Protein AF-A0A1U8KP28-F1 (afdb_monomer_lite)

Structure (mmCIF, N/CA/C/O backbone):
data_AF-A0A1U8KP28-F1
#
_entry.id   AF-A0A1U8KP28-F1
#
loop_
_atom_site.group_PDB
_atom_site.id
_atom_site.type_symbol
_atom_site.label_atom_id
_atom_site.label_alt_id
_atom_site.label_comp_id
_atom_site.label_asym_id
_atom_site.label_entity_id
_atom_site.label_seq_id
_atom_site.pdbx_PDB_ins_code
_atom_site.Cartn_x
_atom_site.Cartn_y
_atom_site.Cartn_z
_atom_site.occupancy
_atom_site.B_iso_or_equiv
_atom_site.auth_seq_id
_atom_site.auth_comp_id
_atom_site.auth_asym_id
_atom_site.auth_atom_id
_atom_site.pdbx_PDB_model_num
ATOM 1 N N . MET A 1 1 ? -5.723 13.415 4.156 1.00 67.12 1 MET A N 1
ATOM 2 C CA . MET A 1 1 ? -5.772 13.508 5.628 1.00 67.12 1 MET A CA 1
ATOM 3 C C . MET A 1 1 ? -5.074 12.296 6.200 1.00 67.12 1 MET A C 1
ATOM 5 O O . MET A 1 1 ? -5.229 11.214 5.630 1.00 67.12 1 MET A O 1
ATOM 9 N N . ASP A 1 2 ? -4.301 12.485 7.266 1.00 75.62 2 ASP A N 1
ATOM 10 C CA . ASP A 1 2 ? -3.657 11.373 7.956 1.00 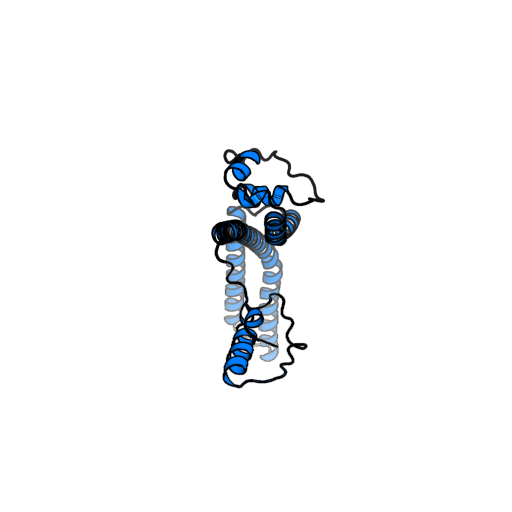75.62 2 ASP A CA 1
ATOM 11 C C . ASP A 1 2 ? -4.711 10.529 8.690 1.00 75.62 2 ASP A C 1
ATOM 13 O O . ASP A 1 2 ? -5.563 11.081 9.391 1.00 75.62 2 ASP A O 1
ATOM 17 N N . PRO A 1 3 ? -4.696 9.197 8.526 1.00 80.81 3 PRO A N 1
ATOM 18 C CA . PRO A 1 3 ? -5.608 8.307 9.236 1.00 80.81 3 PRO A CA 1
ATOM 19 C C . PRO A 1 3 ? -5.366 8.370 10.751 1.00 80.81 3 PRO A C 1
ATOM 21 O O . PRO A 1 3 ? -4.302 7.991 11.248 1.00 80.81 3 PRO A O 1
ATOM 24 N N . SER A 1 4 ? -6.369 8.820 11.509 1.00 82.50 4 SER A N 1
ATOM 25 C CA . SER A 1 4 ? -6.294 8.937 12.966 1.00 82.50 4 SER A CA 1
ATOM 26 C C . SER A 1 4 ? -7.185 7.904 13.673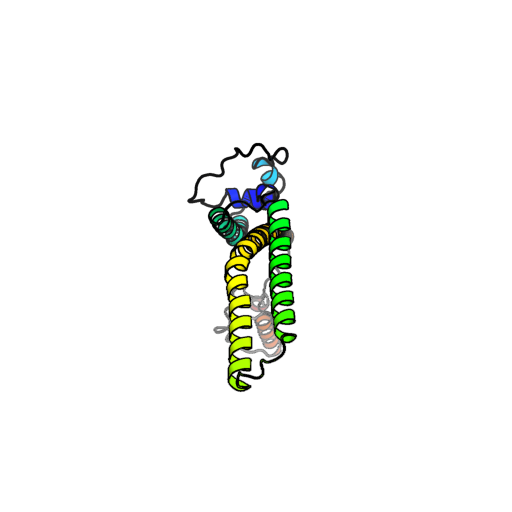 1.00 82.50 4 SER A C 1
ATOM 28 O O . SER A 1 4 ? -8.335 7.687 13.274 1.00 82.50 4 SER A O 1
ATOM 30 N N . PRO A 1 5 ? -6.703 7.285 14.770 1.00 81.56 5 PRO A N 1
ATOM 31 C CA . PRO A 1 5 ? -7.511 6.354 15.557 1.00 81.56 5 PRO A CA 1
ATOM 32 C C . PRO A 1 5 ? -8.682 7.041 16.274 1.00 81.56 5 PRO A C 1
ATOM 34 O O . PRO A 1 5 ? -9.631 6.367 16.648 1.00 81.56 5 PRO A O 1
ATOM 37 N N . THR A 1 6 ? -8.665 8.372 16.410 1.00 83.19 6 THR A N 1
ATOM 38 C CA . THR A 1 6 ? -9.746 9.163 17.026 1.00 83.19 6 THR A CA 1
ATOM 39 C C . THR A 1 6 ? -11.054 9.130 16.247 1.00 83.19 6 THR A C 1
ATOM 41 O O . THR A 1 6 ? -12.102 9.438 16.804 1.00 83.19 6 THR A O 1
ATOM 44 N N . THR A 1 7 ? -11.000 8.749 14.970 1.00 85.31 7 THR A N 1
ATOM 45 C CA . THR A 1 7 ? -12.189 8.557 14.128 1.00 85.31 7 THR A CA 1
ATOM 46 C C . THR A 1 7 ? -13.046 7.380 14.617 1.00 85.31 7 THR A C 1
ATOM 48 O O . THR A 1 7 ? -14.237 7.320 14.321 1.00 85.31 7 THR A O 1
ATOM 51 N N . TYR A 1 8 ? -12.453 6.451 15.374 1.00 87.56 8 TYR A N 1
ATOM 52 C CA . TYR A 1 8 ? -13.087 5.224 15.849 1.00 87.56 8 TYR A CA 1
ATOM 53 C C . TYR A 1 8 ? -13.175 5.251 17.381 1.00 87.56 8 TYR A C 1
ATOM 55 O O . TYR A 1 8 ? -12.141 5.208 18.052 1.00 87.56 8 TYR A O 1
ATOM 63 N N . PRO A 1 9 ? -14.377 5.373 17.966 1.00 87.12 9 PRO A N 1
ATOM 64 C CA . PRO A 1 9 ? -14.526 5.702 19.380 1.00 87.12 9 PRO A CA 1
ATOM 65 C C . PRO A 1 9 ? -14.045 4.580 20.313 1.00 87.12 9 PRO A C 1
ATOM 67 O O . PRO A 1 9 ? -13.372 4.871 21.306 1.00 87.12 9 PRO A O 1
ATOM 70 N N . LEU A 1 10 ? -14.320 3.309 19.995 1.00 87.94 10 LEU A N 1
ATOM 71 C CA . LEU A 1 10 ? -13.916 2.182 20.840 1.00 87.94 10 LEU A CA 1
ATOM 72 C C . LEU A 1 10 ? -12.408 1.927 20.746 1.00 87.94 10 LEU A C 1
ATOM 74 O O . LEU A 1 10 ? -11.733 1.758 21.763 1.00 87.94 10 LEU A O 1
ATOM 78 N N . LEU A 1 11 ? -11.860 1.981 19.536 1.00 89.62 11 LEU A N 1
ATOM 79 C CA . LEU A 1 11 ? -10.430 1.901 19.278 1.00 89.62 11 LEU A CA 1
ATOM 80 C C . LEU A 1 11 ? -9.665 3.036 19.960 1.00 89.62 11 LEU A C 1
ATOM 82 O O . LEU A 1 11 ? -8.666 2.772 20.624 1.00 89.62 11 LEU A O 1
ATOM 86 N N . SER A 1 12 ? -10.142 4.279 19.854 1.00 88.69 12 SER A N 1
ATOM 87 C CA . SER A 1 12 ? -9.531 5.436 20.516 1.00 88.69 12 SER A CA 1
ATOM 88 C C . SER A 1 12 ? -9.490 5.255 22.034 1.00 88.69 12 SER A C 1
ATOM 90 O O . SER A 1 12 ? -8.465 5.528 22.660 1.00 88.69 12 SER A O 1
ATOM 92 N N . TYR A 1 13 ? -10.577 4.755 22.627 1.00 87.94 13 TYR A N 1
ATOM 93 C CA . TYR A 1 13 ? -10.640 4.457 24.056 1.00 87.94 13 TYR A CA 1
ATOM 94 C C . TYR A 1 13 ? -9.621 3.383 24.459 1.00 87.94 13 TYR A C 1
ATOM 96 O O . TYR A 1 13 ? -8.800 3.620 25.344 1.00 87.94 13 TYR A O 1
ATOM 104 N N . VAL A 1 14 ? -9.596 2.236 23.775 1.00 87.56 14 VAL A N 1
ATOM 105 C CA . VAL A 1 14 ? -8.662 1.139 24.089 1.00 87.56 14 VAL A CA 1
ATOM 106 C C . VAL A 1 14 ? -7.206 1.566 23.890 1.00 87.56 14 VAL A C 1
ATOM 108 O O . VAL A 1 14 ? -6.348 1.240 24.709 1.00 87.56 14 VAL A O 1
ATOM 111 N N . MET A 1 15 ? -6.913 2.341 22.842 1.00 85.88 15 MET A N 1
ATOM 112 C CA . MET A 1 15 ? -5.568 2.867 22.605 1.00 85.88 15 MET A CA 1
ATOM 113 C C . MET A 1 15 ? -5.109 3.837 23.697 1.00 85.88 15 MET A C 1
ATOM 115 O O . MET A 1 15 ? -3.919 3.865 23.999 1.00 85.88 15 MET A O 1
ATOM 119 N N . SER A 1 16 ? -6.022 4.593 24.317 1.00 85.19 16 SER A N 1
ATOM 120 C CA . SER A 1 16 ? -5.686 5.494 25.431 1.00 85.19 16 SER A CA 1
ATOM 121 C C . SER A 1 16 ? -5.264 4.763 26.713 1.00 85.19 16 SER A C 1
ATOM 123 O O . SER A 1 16 ? -4.640 5.362 27.585 1.00 85.19 16 SER A O 1
ATOM 125 N N . LEU A 1 17 ? -5.578 3.467 26.816 1.00 81.94 17 LEU A N 1
ATOM 126 C CA . LEU A 1 17 ? -5.272 2.618 27.970 1.00 81.94 17 LEU A CA 1
ATOM 127 C C . LEU A 1 17 ? -3.949 1.854 27.821 1.00 81.94 17 LEU A C 1
ATOM 129 O O . LEU A 1 17 ? -3.506 1.201 28.766 1.00 81.94 17 LEU A O 1
ATOM 133 N N . LEU A 1 18 ? -3.315 1.914 26.647 1.00 78.62 18 LEU A N 1
ATOM 134 C CA . LEU A 1 18 ? -2.016 1.290 26.422 1.00 78.62 18 LEU A CA 1
ATOM 135 C C . LEU A 1 18 ? -0.934 2.049 27.210 1.00 78.62 18 LEU A C 1
ATOM 137 O O . LEU A 1 18 ? -0.882 3.277 27.122 1.00 78.62 18 LEU A O 1
ATOM 141 N N . PRO A 1 19 ? -0.039 1.353 27.940 1.00 63.84 19 PRO A N 1
ATOM 142 C CA . PRO A 1 19 ? 1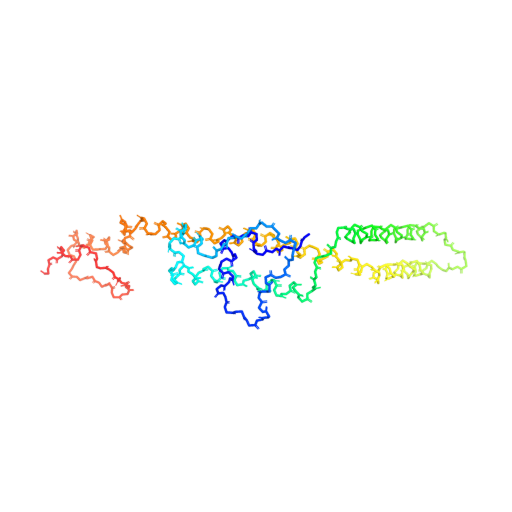.146 1.978 28.515 1.00 63.84 19 PRO A CA 1
ATOM 143 C C . PRO A 1 19 ? 2.035 2.466 27.365 1.00 63.84 19 PRO A C 1
ATOM 145 O O . PRO A 1 19 ? 2.732 1.687 26.718 1.00 63.84 19 PRO A O 1
ATOM 148 N N . PHE A 1 20 ? 1.923 3.751 27.039 1.00 54.72 20 PHE A N 1
ATOM 149 C CA . PHE A 1 20 ? 2.609 4.359 25.908 1.00 54.72 20 PHE A CA 1
ATOM 150 C C . PHE A 1 20 ? 3.962 4.906 26.377 1.00 54.72 20 PHE A C 1
ATOM 152 O O . PHE A 1 20 ? 4.008 5.868 27.136 1.00 54.72 20 PHE A O 1
ATOM 159 N N . ASP A 1 21 ? 5.056 4.305 25.909 1.00 46.44 21 ASP A N 1
ATOM 160 C CA . ASP A 1 21 ? 6.444 4.698 26.225 1.00 46.44 21 ASP A CA 1
ATOM 161 C C . ASP A 1 21 ? 7.003 5.739 25.217 1.00 46.44 21 ASP A C 1
ATOM 163 O O . ASP A 1 21 ? 8.205 5.844 24.981 1.00 46.44 21 ASP A O 1
ATOM 167 N N . GLY A 1 22 ? 6.113 6.496 24.561 1.00 45.75 22 GLY A N 1
ATOM 168 C CA . GLY A 1 22 ? 6.421 7.499 23.529 1.00 45.75 22 GLY A CA 1
ATOM 169 C C . GLY A 1 22 ? 5.781 8.862 23.824 1.00 45.75 22 GLY A C 1
ATOM 170 O O . GLY A 1 22 ? 4.981 8.965 24.757 1.00 45.75 22 GLY A O 1
ATOM 171 N N . PRO A 1 23 ? 6.114 9.932 23.068 1.00 39.78 23 PRO A N 1
ATOM 172 C CA . PRO A 1 23 ? 5.650 11.278 23.385 1.00 39.78 23 PRO A CA 1
ATOM 173 C C . PRO A 1 23 ? 4.124 11.300 23.402 1.00 39.78 23 PRO A C 1
ATOM 175 O O . PRO A 1 23 ? 3.470 10.810 22.477 1.00 39.78 23 PRO A O 1
ATOM 178 N N . ALA A 1 24 ? 3.593 11.822 24.507 1.00 43.75 24 ALA A N 1
ATOM 179 C CA . ALA A 1 24 ? 2.179 11.863 24.824 1.00 43.75 24 ALA A CA 1
ATOM 180 C C . ALA A 1 24 ? 1.340 12.286 23.615 1.00 43.75 24 ALA A C 1
ATOM 182 O O . ALA A 1 24 ? 1.722 13.162 22.838 1.00 43.75 24 ALA A O 1
ATOM 183 N N . PHE A 1 25 ? 0.171 11.665 23.497 1.00 46.34 25 PHE A N 1
ATOM 184 C CA . PHE A 1 25 ? -0.916 12.104 22.640 1.00 46.34 25 PHE A CA 1
ATOM 185 C C . PHE A 1 25 ? -1.159 13.603 22.875 1.00 46.34 25 PHE A C 1
ATOM 187 O O . PHE A 1 25 ? -1.790 13.977 23.859 1.00 46.34 25 PHE A O 1
ATOM 194 N N . ASN A 1 26 ? -0.586 14.470 22.035 1.00 39.47 26 ASN A N 1
ATOM 195 C CA . ASN A 1 26 ? -0.754 15.908 22.175 1.00 39.47 26 ASN A CA 1
ATOM 196 C C . ASN A 1 26 ? -2.112 16.266 21.549 1.00 39.47 26 ASN A C 1
ATOM 198 O O . ASN A 1 26 ? -2.258 16.087 20.339 1.00 39.47 26 ASN A O 1
ATOM 202 N N . PRO A 1 27 ? -3.112 16.762 22.302 1.00 43.12 27 PRO A N 1
ATOM 203 C CA . PRO A 1 27 ? -4.449 17.077 21.775 1.00 43.12 27 PRO A CA 1
ATOM 204 C C . PRO A 1 27 ? -4.488 18.308 20.851 1.00 43.12 27 PRO A C 1
ATOM 206 O O . PRO A 1 27 ? -5.540 18.907 20.652 1.00 43.12 27 PRO A O 1
ATOM 209 N N . GLN A 1 28 ? -3.346 18.740 20.322 1.00 35.09 28 GLN A N 1
ATOM 210 C CA . GLN A 1 28 ? -3.162 20.048 19.712 1.00 35.09 28 GLN A CA 1
ATOM 211 C C . GLN A 1 28 ? -2.957 19.926 18.199 1.00 35.09 28 GLN A C 1
ATOM 213 O O . GLN A 1 28 ? -1.980 20.424 17.653 1.00 35.09 28 GLN A O 1
ATOM 218 N N . ASP A 1 29 ? -3.889 19.248 17.528 1.00 37.66 29 ASP A N 1
ATOM 219 C CA . ASP A 1 29 ? -4.030 19.317 16.075 1.00 37.66 29 ASP A CA 1
ATOM 220 C C . ASP A 1 29 ? -5.322 20.099 15.754 1.00 37.66 29 ASP A C 1
ATOM 222 O O . ASP A 1 29 ? -6.427 19.570 15.913 1.00 37.66 29 ASP A O 1
ATOM 226 N N . PRO A 1 30 ? -5.237 21.394 15.391 1.00 38.12 30 PRO A N 1
ATOM 227 C CA . PRO A 1 30 ? -6.399 22.281 15.293 1.00 38.12 30 PRO A CA 1
ATOM 228 C C . PRO A 1 30 ? -7.328 21.989 14.100 1.00 38.12 30 PRO A C 1
ATOM 230 O O . PRO A 1 30 ? -8.317 22.698 13.925 1.00 38.12 30 PRO A O 1
ATOM 233 N N . SER A 1 31 ? -7.059 20.954 13.293 1.00 38.53 31 SER A N 1
ATOM 234 C CA . SER A 1 31 ? -7.912 20.578 12.151 1.00 38.53 31 SER A CA 1
ATOM 235 C C . SER A 1 31 ? -8.907 19.445 12.434 1.00 38.53 31 SER A C 1
ATOM 237 O O . SER A 1 31 ? -9.734 19.145 11.577 1.00 38.53 31 SER A O 1
ATOM 239 N N . ALA A 1 32 ? -8.903 18.845 13.629 1.00 39.03 32 ALA A N 1
ATOM 240 C CA . ALA A 1 32 ? -9.896 17.842 14.024 1.00 39.03 32 ALA A CA 1
ATOM 241 C C . ALA A 1 32 ? -11.053 18.483 14.810 1.00 39.03 32 ALA A C 1
ATOM 243 O O . ALA A 1 32 ? -11.288 18.190 15.982 1.00 39.03 32 ALA A O 1
ATOM 244 N N . THR A 1 33 ? -11.787 19.403 14.181 1.00 36.19 33 THR A N 1
ATOM 245 C CA . THR A 1 33 ? -13.070 19.850 14.732 1.00 36.19 33 THR A CA 1
ATOM 246 C C . THR A 1 33 ? -14.093 18.725 14.543 1.00 36.19 33 THR A C 1
ATOM 248 O O . THR A 1 33 ? -14.284 18.241 13.432 1.00 36.19 33 THR A O 1
ATOM 251 N N . SER A 1 34 ? -14.764 18.342 15.634 1.00 37.84 34 SER A N 1
ATOM 252 C CA . SER A 1 34 ? -15.922 17.430 15.733 1.0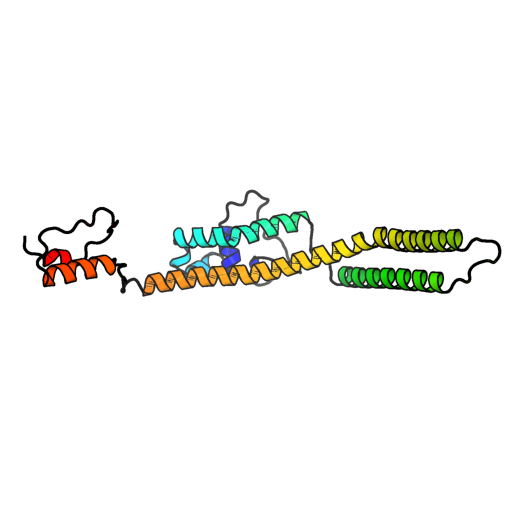0 37.84 34 SER A CA 1
ATOM 253 C C . SER A 1 34 ? -15.697 15.906 15.699 1.00 37.84 34 SER A C 1
ATOM 255 O O . SER A 1 34 ? -16.201 15.216 14.825 1.00 37.84 34 SER A O 1
ATOM 257 N N . SER A 1 35 ? -15.083 15.356 16.753 1.00 40.38 35 SER A N 1
ATOM 258 C CA . SER A 1 35 ? -15.592 14.132 17.414 1.00 40.38 35 SER A CA 1
ATOM 259 C C . SER A 1 35 ? -14.947 13.952 18.796 1.00 40.38 35 SER A C 1
ATOM 261 O O . SER A 1 35 ? -14.190 13.015 19.045 1.00 40.38 35 SER A O 1
ATOM 263 N N . SER A 1 36 ? -15.228 14.878 19.716 1.00 40.88 36 SER A N 1
ATOM 264 C CA . SER A 1 36 ? -14.958 14.689 21.143 1.00 40.88 36 SER A CA 1
ATOM 265 C C . SER A 1 36 ? -15.899 13.608 21.684 1.00 40.88 36 SER A C 1
ATOM 267 O O . SER A 1 36 ? -16.985 13.907 22.179 1.00 40.88 36 SER A O 1
ATOM 269 N N . THR A 1 37 ? -15.517 12.337 21.564 1.00 46.16 37 THR A N 1
ATOM 270 C CA . THR A 1 37 ? -16.071 11.328 22.470 1.00 46.16 37 THR A CA 1
ATOM 271 C C . THR A 1 37 ? -15.245 11.421 23.737 1.00 46.16 37 THR A C 1
ATOM 273 O O . THR A 1 37 ? -14.164 10.844 23.829 1.00 46.16 37 THR A O 1
ATOM 276 N N . ASP A 1 38 ? -15.724 12.224 24.684 1.00 50.62 38 ASP A N 1
ATOM 277 C CA . ASP A 1 38 ? -15.170 12.248 26.028 1.00 50.62 38 ASP A CA 1
ATOM 278 C C . ASP A 1 38 ? -15.142 10.801 26.569 1.00 50.62 38 ASP A C 1
ATOM 280 O O . ASP A 1 38 ? -16.171 10.114 26.519 1.00 50.62 38 ASP A O 1
ATOM 284 N N . PRO A 1 39 ? -14.001 10.315 27.100 1.00 52.28 39 PRO A N 1
ATOM 285 C CA . PRO A 1 39 ? -13.858 8.958 27.634 1.00 52.28 39 PRO A CA 1
ATOM 286 C C . PRO A 1 39 ? -14.975 8.493 28.598 1.00 52.28 39 PRO A C 1
ATOM 288 O O . PRO A 1 39 ? -15.287 7.301 28.566 1.00 52.28 39 PRO A O 1
ATOM 291 N N . PRO A 1 40 ? -15.649 9.342 29.412 1.00 55.53 40 PRO A N 1
ATOM 292 C CA . PRO A 1 40 ? -16.799 8.895 30.206 1.00 55.53 40 PRO A CA 1
ATOM 293 C C . PRO A 1 40 ? -18.016 8.426 29.388 1.00 55.53 40 PRO A C 1
ATOM 295 O O . PRO A 1 40 ? -18.805 7.635 29.898 1.00 55.53 40 PRO A O 1
ATOM 298 N N . HIS A 1 41 ? -18.211 8.873 28.142 1.00 62.47 41 HIS A N 1
ATOM 299 C CA . HIS A 1 41 ? -19.452 8.587 27.412 1.00 62.47 41 HIS A CA 1
ATOM 300 C C . HIS A 1 41 ? -19.512 7.151 26.863 1.00 62.47 41 HIS A C 1
ATOM 302 O O . HIS A 1 41 ? -20.576 6.528 26.898 1.00 62.47 41 HIS A O 1
ATOM 308 N N . ILE A 1 42 ? -18.390 6.600 26.389 1.00 75.81 42 ILE A N 1
ATOM 309 C CA . ILE A 1 42 ? -18.365 5.235 25.840 1.00 75.81 42 ILE A CA 1
ATOM 310 C C . ILE A 1 42 ? -18.500 4.173 26.934 1.00 75.81 42 ILE A C 1
ATOM 312 O O . ILE A 1 42 ? -19.213 3.190 26.760 1.00 75.81 42 ILE A O 1
ATOM 316 N N . VAL A 1 43 ? -17.910 4.417 28.108 1.00 70.75 43 VAL A N 1
ATOM 317 C CA . VAL A 1 43 ? -18.021 3.524 29.272 1.00 70.75 43 VAL A CA 1
ATOM 318 C C . VAL A 1 43 ? -19.466 3.458 29.785 1.00 70.75 43 VAL A C 1
ATOM 320 O O . VAL A 1 43 ? -19.923 2.392 30.188 1.00 70.75 43 VAL A O 1
ATOM 323 N N . ASN A 1 44 ? -20.215 4.564 29.698 1.00 74.38 44 ASN A N 1
ATOM 324 C CA . ASN A 1 44 ? -21.642 4.590 30.036 1.00 74.38 44 ASN A CA 1
ATOM 325 C C . ASN A 1 44 ? -22.509 3.797 29.045 1.00 74.38 44 ASN A C 1
ATOM 327 O O . ASN A 1 44 ? -23.514 3.216 29.445 1.00 74.38 44 ASN A O 1
ATOM 331 N N . GLN A 1 45 ? -22.142 3.775 27.760 1.00 78.00 45 GLN A N 1
ATOM 332 C CA . GLN A 1 45 ? -22.847 2.989 26.738 1.00 78.00 45 GLN A CA 1
ATOM 333 C C . GLN A 1 45 ? -22.475 1.503 26.788 1.00 78.00 45 GLN A C 1
ATOM 335 O O . GLN A 1 45 ? -23.269 0.663 26.378 1.00 78.00 45 GLN A O 1
ATOM 340 N N . MET A 1 46 ? -21.279 1.182 27.287 1.00 79.31 46 MET A N 1
ATOM 341 C CA . MET A 1 46 ? -20.704 -0.156 27.230 1.00 79.31 46 MET A CA 1
ATOM 342 C C . MET A 1 46 ? -20.133 -0.587 28.601 1.00 79.31 46 MET A C 1
ATOM 344 O O . MET A 1 46 ? -18.914 -0.635 28.787 1.00 79.31 46 MET A O 1
ATOM 348 N N . PRO A 1 47 ? -20.983 -0.966 29.576 1.00 78.19 47 PRO A N 1
ATOM 349 C CA . PRO A 1 47 ? -20.579 -1.182 30.974 1.00 78.19 47 PRO A CA 1
ATOM 350 C C . PRO A 1 47 ? -19.561 -2.319 31.171 1.00 78.19 47 PRO A C 1
ATOM 352 O O . PRO A 1 47 ? -18.713 -2.255 32.063 1.00 78.19 47 PRO A O 1
ATOM 355 N N . HIS A 1 48 ? -19.593 -3.345 30.313 1.00 77.94 48 HIS A N 1
ATOM 356 C CA . HIS A 1 48 ? -18.654 -4.474 30.354 1.00 77.94 48 HIS A CA 1
ATOM 357 C C . HIS A 1 48 ? -17.222 -4.135 29.891 1.00 77.94 48 HIS A C 1
ATOM 359 O O . HIS A 1 48 ? -16.320 -4.948 30.108 1.00 77.94 48 HIS A O 1
ATOM 365 N N . LEU A 1 49 ? -16.972 -2.939 29.330 1.00 81.19 49 LEU A N 1
ATOM 366 C CA . LEU A 1 49 ? -15.616 -2.487 28.968 1.00 81.19 49 LEU A CA 1
ATOM 367 C C . LEU A 1 49 ? -14.693 -2.353 30.180 1.00 81.19 49 LEU A C 1
ATOM 369 O O . LEU A 1 49 ? -13.487 -2.538 30.056 1.00 81.19 49 LEU A O 1
ATOM 373 N N . SER A 1 50 ? -15.261 -2.085 31.358 1.00 76.88 50 SER A N 1
ATOM 374 C CA . SER A 1 50 ? -14.517 -1.974 32.617 1.00 76.88 50 SER A CA 1
ATOM 375 C C . SER A 1 50 ? -13.980 -3.318 33.125 1.00 76.88 50 SER A C 1
ATOM 377 O O . SER A 1 50 ? -13.252 -3.356 34.117 1.00 76.88 50 SER A O 1
ATOM 379 N N . SER A 1 51 ? -14.351 -4.440 32.495 1.00 84.06 51 SER A N 1
ATOM 380 C CA . SER A 1 51 ? -13.890 -5.757 32.924 1.00 84.06 51 SER A CA 1
ATOM 381 C C . SER A 1 51 ? -12.453 -6.036 32.442 1.00 84.06 51 SER A C 1
ATOM 383 O O . SER A 1 51 ? -12.137 -5.850 31.262 1.00 84.06 51 SER A O 1
ATOM 385 N N . PRO A 1 52 ? -11.557 -6.521 33.324 1.00 85.81 52 PRO A N 1
ATOM 386 C CA . PRO A 1 52 ? -10.132 -6.659 33.011 1.00 85.81 52 PRO A CA 1
ATOM 387 C C . PRO A 1 52 ? -9.855 -7.687 31.905 1.00 85.81 52 PRO A C 1
ATOM 389 O O . PRO A 1 52 ? -8.927 -7.509 31.119 1.00 85.81 52 PRO A O 1
ATOM 392 N N . ASN A 1 53 ? -10.679 -8.735 31.801 1.00 85.50 53 ASN A N 1
ATOM 393 C CA . ASN A 1 53 ? -10.533 -9.767 30.771 1.00 85.50 53 ASN A CA 1
ATOM 394 C C . ASN A 1 53 ? -10.869 -9.229 29.373 1.00 85.50 53 ASN A C 1
ATOM 396 O O . ASN A 1 53 ? -10.125 -9.474 28.423 1.00 85.50 53 ASN A O 1
ATOM 400 N N . VAL A 1 54 ? -11.958 -8.461 29.252 1.00 87.94 54 VAL A N 1
ATOM 401 C CA . VAL A 1 54 ? -12.360 -7.837 27.983 1.00 87.94 54 VAL A CA 1
ATOM 402 C C . VAL A 1 54 ? -11.325 -6.808 27.571 1.00 87.94 54 VAL A C 1
ATOM 404 O O . VAL A 1 54 ? -10.848 -6.840 26.438 1.00 87.94 54 VAL A O 1
ATOM 407 N N . LEU A 1 55 ? -10.891 -5.968 28.512 1.00 88.00 55 LEU A N 1
ATOM 408 C CA . LEU A 1 55 ? -9.880 -4.960 28.243 1.00 88.00 55 LEU A CA 1
ATOM 409 C C . LEU A 1 55 ? -8.538 -5.576 27.822 1.00 88.00 55 LEU A C 1
ATOM 411 O O . LEU A 1 55 ? -7.940 -5.111 26.858 1.00 88.00 55 LEU A O 1
ATOM 415 N N . SER A 1 56 ? -8.083 -6.652 28.472 1.00 86.94 56 SER A N 1
ATOM 416 C CA . SER A 1 56 ? -6.854 -7.358 28.081 1.00 86.94 56 SER A CA 1
ATOM 417 C C . SER A 1 56 ? -6.947 -7.931 26.661 1.00 86.94 56 SER A C 1
ATOM 419 O O . SER A 1 56 ? -6.032 -7.743 25.855 1.00 86.94 56 SER A O 1
ATOM 421 N N . SER A 1 57 ? -8.083 -8.549 26.315 1.00 89.38 57 SER A N 1
ATOM 422 C CA . SER A 1 57 ? -8.331 -9.055 24.960 1.00 89.38 57 SER A CA 1
ATOM 423 C C . SER A 1 57 ? -8.357 -7.930 23.918 1.00 89.38 57 SER A C 1
ATOM 425 O O . SER A 1 57 ? -7.824 -8.092 22.820 1.00 89.38 57 SER A O 1
ATOM 427 N N . MET A 1 58 ? -8.962 -6.788 24.250 1.00 90.75 58 MET A N 1
ATOM 428 C CA . MET A 1 58 ? -9.030 -5.614 23.378 1.00 90.75 58 MET A CA 1
ATOM 429 C C . MET A 1 58 ? -7.658 -4.955 23.189 1.00 90.75 58 MET A C 1
ATOM 431 O O . MET A 1 58 ? -7.270 -4.661 22.060 1.00 90.75 58 MET A O 1
ATOM 435 N N . ILE A 1 59 ? -6.889 -4.788 24.267 1.00 90.50 59 ILE A N 1
ATOM 436 C CA . ILE A 1 59 ? -5.513 -4.276 24.243 1.00 90.50 59 ILE A CA 1
ATOM 437 C C . ILE A 1 59 ? -4.637 -5.141 23.333 1.00 90.50 59 ILE A C 1
ATOM 439 O O . ILE A 1 59 ? -3.934 -4.618 22.465 1.00 90.50 59 ILE A O 1
ATOM 443 N N . HIS A 1 60 ? -4.722 -6.467 23.473 1.00 89.19 60 HIS A N 1
ATOM 444 C CA . HIS A 1 60 ? -3.983 -7.388 22.615 1.00 89.19 60 HIS A CA 1
ATOM 445 C C . HIS A 1 60 ? -4.395 -7.246 21.140 1.00 89.19 60 HIS A C 1
ATOM 447 O O . HIS A 1 60 ? -3.536 -7.181 20.261 1.00 89.19 60 HIS A O 1
ATOM 453 N N . ALA A 1 61 ? -5.697 -7.127 20.854 1.00 90.75 61 ALA A N 1
ATOM 454 C CA . ALA A 1 61 ? -6.208 -6.954 19.492 1.00 90.75 61 ALA A CA 1
ATOM 455 C C . ALA A 1 61 ? -5.732 -5.652 18.812 1.00 90.75 61 ALA A C 1
ATOM 457 O O . ALA A 1 61 ? -5.636 -5.600 17.585 1.00 90.75 61 ALA A O 1
ATOM 458 N N . VAL A 1 62 ? -5.412 -4.619 19.596 1.00 92.62 62 VAL A N 1
ATOM 459 C CA . VAL A 1 62 ? -5.027 -3.280 19.116 1.00 92.62 62 VAL A CA 1
ATOM 460 C C . VAL A 1 62 ? -3.509 -3.061 19.112 1.00 92.62 62 VAL A C 1
ATOM 462 O O . VAL A 1 62 ? -3.024 -2.111 18.495 1.00 92.62 62 VAL A O 1
ATOM 465 N N . SER A 1 63 ? -2.724 -3.961 19.712 1.00 90.88 63 SER A N 1
ATOM 466 C CA . SER A 1 63 ? -1.258 -3.849 19.762 1.00 90.88 63 SER A CA 1
ATOM 467 C C . SER A 1 63 ? -0.633 -3.627 18.373 1.00 90.88 63 SER A C 1
ATOM 469 O O . SER A 1 63 ? 0.133 -2.678 18.190 1.00 90.88 63 SER A O 1
ATOM 471 N N . VAL A 1 64 ? -1.060 -4.392 17.358 1.00 90.38 64 VAL A N 1
ATOM 472 C CA . VAL A 1 64 ? -0.594 -4.247 15.961 1.00 90.38 64 VAL A CA 1
ATOM 473 C C . VAL A 1 64 ? -0.900 -2.859 15.386 1.00 90.38 64 VAL A C 1
ATOM 475 O O . VAL A 1 64 ? -0.078 -2.294 14.664 1.00 90.38 64 VAL A O 1
ATOM 478 N N . VAL A 1 65 ? -2.050 -2.273 15.728 1.00 93.31 65 VAL A N 1
ATOM 479 C CA . VAL A 1 65 ? -2.436 -0.923 15.288 1.00 93.31 65 VAL A CA 1
ATOM 480 C C . VAL A 1 65 ? -1.482 0.113 15.876 1.00 93.31 65 VAL A C 1
ATOM 482 O O . VAL A 1 65 ? -0.961 0.955 15.147 1.00 93.31 65 VAL A O 1
ATOM 485 N N . SER A 1 66 ? -1.191 0.020 17.178 1.00 90.38 66 SER A N 1
ATOM 486 C CA . SER A 1 66 ? -0.260 0.935 17.850 1.00 90.38 66 SER A CA 1
ATOM 487 C C . SER A 1 66 ? 1.168 0.838 17.293 1.00 90.38 66 SER A C 1
ATOM 489 O O . SER A 1 66 ? 1.788 1.865 17.011 1.00 90.38 66 SER A O 1
ATOM 491 N N . GLN A 1 67 ? 1.655 -0.382 17.036 1.00 92.00 67 GLN A N 1
ATOM 492 C CA . GLN A 1 67 ? 2.968 -0.625 16.439 1.00 92.00 67 GLN A CA 1
ATOM 493 C C . GLN A 1 67 ? 3.051 -0.069 15.012 1.00 92.00 67 GLN A C 1
ATOM 495 O O . GLN A 1 67 ? 4.003 0.634 14.677 1.00 92.00 67 GLN A O 1
ATOM 500 N N . THR A 1 68 ? 2.035 -0.333 14.186 1.00 92.88 68 THR A N 1
ATOM 501 C CA . THR A 1 68 ? 1.973 0.167 12.802 1.00 92.88 68 THR A CA 1
ATOM 502 C C . THR A 1 68 ? 1.934 1.693 12.774 1.00 92.88 68 THR A C 1
ATOM 504 O O . THR A 1 68 ? 2.617 2.312 11.961 1.00 92.88 68 THR A O 1
ATOM 507 N N . ARG A 1 69 ? 1.206 2.319 13.710 1.00 91.31 69 ARG A N 1
ATOM 508 C CA . ARG A 1 69 ? 1.177 3.778 13.854 1.00 91.31 69 ARG A CA 1
ATOM 509 C C . ARG A 1 69 ? 2.553 4.347 14.185 1.00 91.31 69 ARG A C 1
ATOM 511 O O . ARG A 1 69 ? 2.957 5.327 13.570 1.00 91.31 69 ARG A O 1
ATOM 518 N N . SER A 1 70 ? 3.267 3.743 15.136 1.00 90.88 70 SER A N 1
ATOM 519 C CA . SER A 1 70 ? 4.627 4.169 15.489 1.00 90.88 70 SER A CA 1
ATOM 520 C C . SER A 1 70 ? 5.578 4.040 14.296 1.00 90.88 70 SER A C 1
ATOM 522 O O . SER A 1 70 ? 6.351 4.954 14.022 1.00 90.88 70 SER A O 1
ATOM 524 N N . PHE A 1 71 ? 5.468 2.951 13.531 1.00 92.69 71 PHE A N 1
ATOM 525 C CA . PHE A 1 71 ? 6.248 2.769 12.311 1.00 92.69 71 PHE A CA 1
ATOM 526 C C . PHE A 1 71 ? 5.946 3.844 11.255 1.00 92.69 71 PHE A C 1
ATOM 528 O O . PHE A 1 71 ? 6.875 4.446 10.724 1.00 92.69 71 PHE A O 1
ATOM 535 N N . LEU A 1 72 ? 4.669 4.141 10.992 1.00 92.81 72 LEU A N 1
ATOM 536 C CA . LEU A 1 72 ? 4.271 5.190 10.047 1.00 92.81 72 LEU A CA 1
ATOM 537 C C . LEU A 1 72 ? 4.740 6.582 10.477 1.00 92.81 72 LEU A C 1
ATOM 539 O O . LEU A 1 72 ? 5.232 7.339 9.649 1.00 92.81 72 LEU A O 1
ATOM 543 N N . GLN A 1 73 ? 4.682 6.896 11.773 1.00 89.69 73 GLN A N 1
ATOM 544 C CA . GLN A 1 73 ? 5.205 8.162 12.295 1.00 89.69 73 GLN A CA 1
ATOM 545 C C . GLN A 1 73 ? 6.706 8.338 12.032 1.00 89.69 73 GLN A C 1
ATOM 547 O O . GLN A 1 73 ? 7.146 9.460 11.791 1.00 89.69 73 GLN A O 1
ATOM 552 N N . ASN A 1 74 ? 7.479 7.247 12.027 1.00 91.94 74 ASN A N 1
ATOM 553 C CA . ASN A 1 74 ? 8.900 7.287 11.675 1.00 91.94 74 ASN A CA 1
ATOM 554 C C . ASN A 1 74 ? 9.136 7.498 10.170 1.00 91.94 74 ASN A C 1
ATOM 556 O O . ASN A 1 74 ? 10.190 8.004 9.792 1.00 91.94 74 ASN A O 1
ATOM 560 N N . LEU A 1 75 ? 8.187 7.102 9.315 1.00 91.62 75 LEU A N 1
ATOM 561 C CA . LEU A 1 75 ? 8.269 7.295 7.863 1.00 91.62 75 LEU A CA 1
ATOM 562 C C . LEU A 1 75 ? 7.832 8.696 7.415 1.00 91.62 75 LEU A C 1
ATOM 564 O O . LEU A 1 75 ? 8.243 9.146 6.347 1.00 91.62 75 LEU A O 1
ATOM 568 N N . GLY A 1 76 ? 7.043 9.390 8.236 1.00 91.19 76 GLY A N 1
ATOM 569 C CA . GLY A 1 76 ? 6.589 10.756 7.989 1.00 91.19 76 GLY A CA 1
ATOM 570 C C . GLY A 1 76 ? 5.099 10.852 7.644 1.00 91.19 76 GLY A C 1
ATOM 571 O O . GLY A 1 76 ? 4.390 9.846 7.666 1.00 91.19 76 GLY A O 1
ATOM 572 N N . PRO A 1 77 ? 4.607 12.073 7.368 1.00 92.50 77 PRO A N 1
ATOM 573 C CA . PRO A 1 77 ? 3.197 12.316 7.072 1.00 92.50 77 PRO A CA 1
ATOM 574 C C . PRO A 1 77 ? 2.782 11.702 5.733 1.00 92.50 77 PRO A C 1
ATOM 576 O O . PRO A 1 77 ? 3.618 11.473 4.850 1.00 92.50 77 PRO A O 1
ATOM 579 N N . ARG A 1 78 ? 1.476 11.489 5.545 1.00 94.12 78 ARG A N 1
ATOM 580 C CA . ARG A 1 78 ? 0.947 11.011 4.268 1.00 94.12 78 ARG A CA 1
ATOM 581 C C . ARG A 1 78 ? 1.232 12.023 3.148 1.00 94.12 78 ARG A C 1
ATOM 583 O O . ARG A 1 78 ? 0.938 13.210 3.317 1.00 94.12 78 ARG A O 1
ATOM 590 N N . PRO A 1 79 ? 1.727 11.566 1.983 1.00 95.31 79 PRO A N 1
ATOM 591 C CA . PRO A 1 79 ? 1.848 12.402 0.797 1.00 95.31 79 PRO A CA 1
ATOM 592 C C . PRO A 1 79 ? 0.514 13.048 0.408 1.00 95.31 79 PRO A C 1
ATOM 594 O O . PRO A 1 79 ? -0.559 12.453 0.537 1.00 95.31 79 PRO A O 1
ATOM 597 N N . ASP A 1 80 ? 0.572 14.276 -0.091 1.00 93.94 80 ASP A N 1
ATOM 598 C CA . ASP A 1 80 ? -0.587 14.943 -0.665 1.00 93.94 80 ASP A CA 1
ATOM 599 C C . ASP A 1 80 ? -0.966 14.332 -2.025 1.00 93.94 80 ASP A C 1
ATOM 601 O O . ASP A 1 80 ? -0.141 13.798 -2.764 1.00 93.94 80 ASP A O 1
ATOM 605 N N . HIS A 1 81 ? -2.245 14.425 -2.383 1.00 94.62 81 HIS A N 1
ATOM 606 C CA . HIS A 1 81 ? -2.749 13.857 -3.637 1.00 94.62 81 HIS A CA 1
ATOM 607 C C . HIS A 1 81 ? -2.043 14.402 -4.894 1.00 94.62 81 HIS A C 1
ATOM 609 O O . HIS A 1 81 ? -1.900 13.671 -5.874 1.00 94.62 81 HIS A O 1
ATOM 615 N N . GLU A 1 82 ? -1.568 15.650 -4.865 1.00 96.62 82 GLU A N 1
ATOM 616 C CA . GLU A 1 82 ? -0.821 16.250 -5.971 1.00 96.62 82 GLU A CA 1
ATOM 617 C C . GLU A 1 82 ? 0.557 15.600 -6.147 1.00 96.62 82 GLU A C 1
ATOM 619 O O . GLU A 1 82 ? 0.903 15.221 -7.268 1.00 96.62 82 GLU A O 1
ATOM 624 N N . SER A 1 83 ? 1.326 15.376 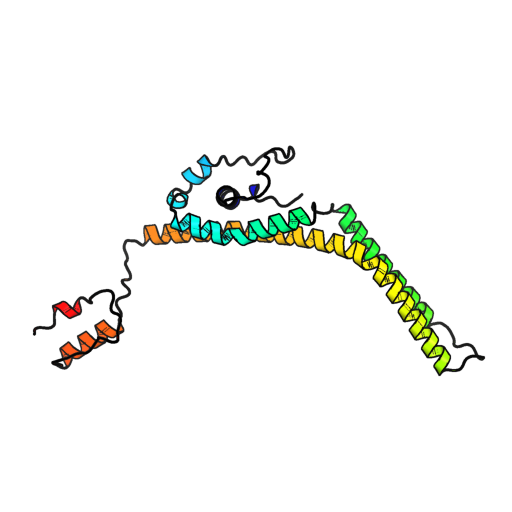-5.071 1.00 96.12 83 SER A N 1
ATOM 625 C CA . SER A 1 83 ? 2.605 14.655 -5.182 1.00 96.12 83 SER A CA 1
ATOM 626 C C . SER A 1 83 ? 2.418 13.207 -5.628 1.00 96.12 83 SER A C 1
ATOM 628 O O . SER A 1 83 ? 3.199 12.719 -6.447 1.00 96.12 83 SER A O 1
ATOM 630 N N . VAL A 1 84 ? 1.354 12.535 -5.177 1.00 97.56 84 VAL A N 1
ATOM 631 C CA . VAL A 1 84 ? 0.997 11.183 -5.636 1.00 97.56 84 VAL A CA 1
ATOM 632 C C . VAL A 1 84 ? 0.697 11.181 -7.138 1.00 97.56 84 VAL A C 1
ATOM 634 O O . VAL A 1 84 ? 1.237 10.353 -7.876 1.00 97.56 84 VAL A O 1
ATOM 637 N N . ASN A 1 85 ? -0.116 12.122 -7.623 1.00 97.94 85 ASN A N 1
ATOM 638 C CA . ASN A 1 85 ? -0.436 12.250 -9.047 1.00 97.94 85 ASN A CA 1
ATOM 639 C C . ASN A 1 85 ? 0.806 12.575 -9.884 1.00 97.94 85 ASN A C 1
ATOM 641 O O . ASN A 1 85 ? 1.018 11.985 -10.947 1.00 97.94 85 ASN A O 1
AT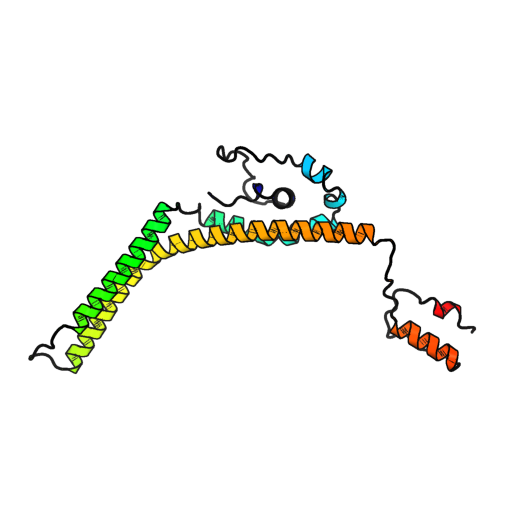OM 645 N N . MET A 1 86 ? 1.662 13.463 -9.383 1.00 98.12 86 MET A N 1
ATOM 646 C CA . MET A 1 86 ? 2.922 13.820 -10.024 1.00 98.12 86 MET A CA 1
ATOM 647 C C . MET A 1 86 ? 3.876 12.626 -10.102 1.00 98.12 86 MET A C 1
ATOM 649 O O . MET A 1 86 ? 4.433 12.369 -11.166 1.00 98.12 86 MET A O 1
ATOM 653 N N . ALA A 1 87 ? 4.013 11.850 -9.025 1.00 98.00 87 ALA A N 1
ATOM 654 C CA . ALA A 1 87 ? 4.827 10.638 -8.994 1.00 98.00 87 ALA A CA 1
ATOM 655 C C . ALA A 1 87 ? 4.326 9.586 -9.999 1.00 98.00 87 ALA A C 1
ATOM 657 O O . ALA A 1 87 ? 5.127 8.985 -10.716 1.00 98.00 87 ALA A O 1
ATOM 658 N N . ARG A 1 88 ? 3.001 9.400 -10.113 1.00 98.19 88 ARG A N 1
ATOM 659 C CA . ARG A 1 88 ? 2.396 8.523 -11.135 1.00 98.19 88 ARG A CA 1
ATOM 660 C C . ARG A 1 88 ? 2.694 9.013 -12.548 1.00 98.19 88 ARG A C 1
ATOM 662 O O . ARG A 1 88 ? 3.094 8.215 -13.393 1.00 98.19 88 ARG A O 1
ATOM 669 N N . SER A 1 89 ? 2.526 10.312 -12.789 1.00 98.25 89 SER A N 1
ATOM 670 C CA . SER A 1 89 ? 2.807 10.939 -14.083 1.00 98.25 89 SER A CA 1
ATOM 671 C C . SER A 1 89 ? 4.276 10.769 -14.478 1.00 98.25 89 SER A C 1
ATOM 673 O O . SER A 1 89 ? 4.569 10.297 -15.573 1.00 98.25 89 SER A O 1
ATOM 675 N N . LYS A 1 90 ? 5.205 11.036 -13.553 1.00 98.19 90 LYS A N 1
ATOM 676 C CA . LYS A 1 90 ? 6.645 10.877 -13.779 1.00 98.19 90 LYS A CA 1
ATOM 677 C C . LYS A 1 90 ? 7.046 9.431 -14.042 1.00 98.19 90 LYS A C 1
ATOM 679 O O . LYS A 1 90 ? 7.796 9.167 -14.973 1.00 98.19 90 LYS A O 1
ATOM 684 N N . LEU A 1 91 ? 6.496 8.469 -13.301 1.00 98.12 91 LEU A N 1
ATOM 685 C CA . LEU A 1 91 ? 6.725 7.052 -13.596 1.00 98.12 91 LEU A CA 1
ATOM 686 C C . LEU A 1 91 ? 6.221 6.660 -14.988 1.00 98.12 91 LEU A C 1
ATOM 688 O O . LEU A 1 91 ? 6.910 5.921 -15.691 1.00 98.12 91 LEU A O 1
ATOM 692 N N . ALA A 1 92 ? 5.053 7.154 -15.401 1.00 98.00 92 ALA A N 1
ATOM 693 C CA . ALA A 1 92 ? 4.527 6.910 -16.740 1.00 98.00 92 ALA A CA 1
ATOM 694 C C . ALA A 1 92 ? 5.400 7.558 -17.829 1.00 98.00 92 ALA A C 1
ATOM 696 O O . ALA A 1 92 ? 5.648 6.938 -18.863 1.00 98.00 92 ALA A O 1
ATOM 697 N N . GLU A 1 93 ? 5.912 8.766 -17.581 1.00 98.19 93 GLU A N 1
ATOM 698 C CA . GLU A 1 93 ? 6.857 9.465 -18.456 1.00 98.19 93 GLU A CA 1
ATOM 699 C C . GLU A 1 93 ? 8.152 8.661 -18.634 1.00 98.19 93 GLU A C 1
ATOM 701 O O . GLU A 1 93 ? 8.540 8.395 -19.769 1.00 98.19 93 GLU A O 1
ATOM 706 N N . ILE A 1 94 ? 8.758 8.183 -17.540 1.00 97.69 94 ILE A N 1
ATOM 707 C CA . ILE A 1 94 ? 9.970 7.347 -17.563 1.00 97.69 94 ILE A CA 1
ATOM 708 C C . ILE A 1 94 ? 9.725 6.031 -18.315 1.00 97.69 94 ILE A C 1
ATOM 710 O O . ILE A 1 94 ? 10.554 5.577 -19.098 1.00 97.69 94 ILE A O 1
ATOM 714 N N . VAL A 1 95 ? 8.583 5.378 -18.092 1.00 97.38 95 VAL A N 1
ATOM 715 C CA . VAL A 1 95 ? 8.248 4.140 -18.815 1.00 97.38 95 VAL A CA 1
ATOM 716 C C . VAL A 1 95 ? 8.061 4.419 -20.308 1.00 97.38 95 VAL A C 1
ATOM 718 O O . VAL A 1 95 ? 8.536 3.646 -21.143 1.00 97.38 95 VAL A O 1
ATOM 721 N N . SER A 1 96 ? 7.417 5.535 -20.659 1.00 97.75 96 SER A N 1
ATOM 722 C CA . SER A 1 96 ? 7.238 5.948 -22.051 1.00 97.75 96 SER A CA 1
ATOM 723 C C . SER A 1 96 ? 8.565 6.302 -22.722 1.00 97.75 96 SER A C 1
ATOM 725 O O . SER A 1 96 ? 8.773 5.896 -23.863 1.00 97.75 96 SER A O 1
ATOM 727 N N . SER A 1 97 ? 9.469 7.014 -22.040 1.00 97.38 97 SER A N 1
ATOM 728 C CA . SER A 1 97 ? 10.781 7.372 -22.588 1.00 97.38 97 SER A CA 1
ATOM 729 C C . SER A 1 97 ? 11.633 6.132 -22.845 1.00 97.38 97 SER A C 1
ATOM 731 O O . SER A 1 97 ? 12.123 5.970 -23.957 1.00 97.38 97 SER A O 1
ATOM 733 N N . VAL A 1 98 ? 11.704 5.200 -21.888 1.00 97.19 98 VAL A N 1
ATOM 734 C CA . VAL A 1 98 ? 12.398 3.912 -22.066 1.00 97.19 98 VAL A CA 1
ATOM 735 C C . VAL A 1 98 ? 11.830 3.141 -23.249 1.00 97.19 98 VAL A C 1
ATOM 737 O O . VAL A 1 98 ? 12.589 2.631 -24.065 1.00 97.19 98 VAL A O 1
ATOM 740 N N . THR A 1 99 ? 10.502 3.060 -23.355 1.00 97.44 99 THR A N 1
ATOM 741 C CA . THR A 1 99 ? 9.849 2.338 -24.455 1.00 97.44 99 THR A CA 1
ATOM 742 C C . THR A 1 99 ? 10.228 2.951 -25.803 1.00 97.44 99 THR A C 1
ATOM 744 O O . THR A 1 99 ? 10.688 2.230 -26.682 1.00 97.44 99 THR A O 1
ATOM 747 N N . LYS A 1 100 ? 10.141 4.281 -25.932 1.00 97.50 100 LYS A N 1
ATOM 748 C CA . LYS A 1 100 ? 10.517 5.005 -27.156 1.00 97.50 100 LYS A CA 1
ATOM 749 C C . LYS A 1 100 ? 11.986 4.806 -27.522 1.00 97.50 100 LYS A C 1
ATOM 751 O O . LYS A 1 100 ? 12.278 4.517 -28.673 1.00 97.50 100 LYS A O 1
ATOM 756 N N . SER A 1 101 ? 12.900 4.926 -26.559 1.00 96.56 101 SER A N 1
ATOM 757 C CA . SER A 1 101 ? 14.333 4.744 -26.812 1.00 96.56 101 SER A CA 1
ATOM 758 C C . SER A 1 101 ? 14.662 3.315 -27.243 1.00 96.56 101 SER A C 1
ATOM 760 O O . SER A 1 101 ? 15.440 3.122 -28.167 1.00 96.56 101 SER A O 1
ATOM 762 N N . VAL A 1 102 ? 14.047 2.299 -26.628 1.00 96.06 102 VAL A N 1
ATOM 763 C CA . VAL A 1 102 ? 14.253 0.898 -27.036 1.00 96.06 102 VAL A CA 1
ATOM 764 C C . VAL A 1 102 ? 13.664 0.620 -28.422 1.00 96.06 102 VAL A C 1
ATOM 766 O O . VAL A 1 102 ? 14.284 -0.081 -29.220 1.00 96.06 102 VAL A O 1
ATOM 769 N N . GLU A 1 103 ? 12.497 1.183 -28.738 1.00 96.06 103 GLU A N 1
ATOM 770 C CA . GLU A 1 103 ? 11.911 1.098 -30.080 1.00 96.06 103 GLU A CA 1
ATOM 771 C C . GLU A 1 103 ? 12.810 1.761 -31.131 1.00 96.06 103 GLU A C 1
ATOM 773 O O . GLU A 1 103 ? 13.062 1.166 -32.176 1.00 96.06 103 GLU A O 1
ATOM 778 N N . GLU A 1 104 ? 13.348 2.947 -30.842 1.00 95.62 104 GLU A N 1
ATOM 779 C CA . GLU A 1 104 ? 14.282 3.660 -31.719 1.00 95.62 104 GLU A CA 1
ATOM 780 C C . GLU A 1 104 ? 15.553 2.839 -31.983 1.00 95.62 104 GLU A C 1
ATOM 782 O O . GLU A 1 104 ? 15.934 2.660 -33.141 1.00 95.62 104 GLU A O 1
ATOM 787 N N . LEU A 1 105 ? 16.144 2.236 -30.943 1.00 93.88 105 LEU A N 1
ATOM 788 C CA . LEU A 1 105 ? 17.292 1.329 -31.081 1.00 93.88 105 LEU A CA 1
ATOM 789 C C . LEU A 1 105 ? 16.982 0.123 -31.976 1.00 93.88 105 LEU A C 1
ATOM 791 O O . LEU A 1 105 ? 17.822 -0.291 -32.775 1.00 93.88 105 LEU A O 1
ATOM 795 N N . GLY A 1 106 ? 15.768 -0.425 -31.880 1.00 90.75 106 GLY A N 1
ATOM 796 C CA . GLY A 1 106 ? 15.315 -1.537 -32.717 1.00 90.75 106 GLY A CA 1
ATOM 797 C C . GLY A 1 106 ? 15.142 -1.182 -34.199 1.00 90.75 106 GLY A C 1
ATOM 798 O O . GLY A 1 106 ? 15.158 -2.079 -35.045 1.00 90.75 106 GLY A O 1
ATOM 799 N N . LEU A 1 107 ? 14.993 0.106 -34.526 1.00 93.06 107 LEU A N 1
ATOM 800 C CA . LEU A 1 107 ? 14.849 0.606 -35.897 1.00 93.06 107 LEU A CA 1
ATOM 801 C C . LEU A 1 107 ? 16.188 1.006 -36.539 1.00 93.06 107 LEU A C 1
ATOM 803 O O . LEU A 1 107 ? 16.248 1.171 -37.760 1.00 93.06 107 LEU A O 1
ATOM 807 N N . CYS A 1 108 ? 17.260 1.148 -35.754 1.00 89.75 108 CYS A N 1
ATOM 808 C CA . CYS A 1 108 ? 18.571 1.559 -36.248 1.00 89.75 108 CYS A CA 1
ATOM 809 C C . CYS A 1 108 ? 19.171 0.521 -37.220 1.00 89.75 108 CYS A C 1
ATOM 811 O O . CYS A 1 108 ? 19.394 -0.636 -36.840 1.00 89.75 108 CYS A O 1
ATOM 813 N N . PRO A 1 109 ? 19.482 0.902 -38.478 1.00 90.75 109 PRO A N 1
ATOM 814 C CA . PRO A 1 109 ? 20.118 -0.010 -39.416 1.00 90.75 109 PRO A CA 1
ATOM 815 C C . PRO A 1 109 ? 21.552 -0.313 -38.974 1.00 90.75 109 PRO A C 1
ATOM 817 O O . PRO A 1 109 ? 22.277 0.567 -38.515 1.00 90.75 109 PRO A O 1
ATOM 820 N N . ARG A 1 110 ? 21.987 -1.562 -39.172 1.00 92.31 110 ARG A N 1
ATOM 821 C CA . ARG A 1 110 ? 23.374 -1.959 -38.910 1.00 92.31 110 ARG A CA 1
ATOM 822 C C . ARG A 1 110 ? 24.332 -1.243 -39.884 1.00 92.31 110 ARG A C 1
ATOM 824 O O . ARG A 1 110 ? 24.149 -1.409 -41.094 1.00 92.31 110 ARG A O 1
ATOM 831 N N . PRO A 1 111 ? 25.380 -0.553 -39.398 1.00 93.12 111 PRO A N 1
ATOM 832 C CA . PRO A 1 111 ? 26.452 -0.014 -40.241 1.00 93.12 111 PRO A CA 1
ATOM 833 C C . PRO A 1 111 ? 27.198 -1.108 -41.024 1.00 93.12 111 PRO A C 1
ATOM 835 O O . PRO A 1 111 ? 27.335 -2.235 -40.552 1.00 93.12 111 PRO A O 1
ATOM 838 N N . LEU A 1 112 ? 27.690 -0.794 -42.225 1.00 89.94 112 LEU A N 1
ATOM 839 C CA . LEU A 1 112 ? 28.356 -1.775 -43.099 1.00 89.94 112 LEU A CA 1
ATOM 840 C C . LEU A 1 112 ? 29.751 -2.165 -42.588 1.00 89.94 112 LEU A C 1
ATOM 842 O O . LEU A 1 112 ? 30.232 -3.256 -42.882 1.00 89.94 112 LEU A O 1
ATOM 846 N N . GLU A 1 113 ? 30.378 -1.276 -41.822 1.00 93.00 113 GLU A N 1
ATOM 847 C CA . GLU A 1 113 ? 31.740 -1.387 -41.304 1.00 93.00 113 GLU A CA 1
ATOM 848 C C . GLU A 1 113 ? 31.841 -2.225 -40.020 1.00 93.00 113 GLU A C 1
ATOM 850 O O . GLU A 1 113 ? 32.943 -2.603 -39.630 1.00 93.00 113 GLU A O 1
ATOM 855 N N . VAL A 1 114 ? 30.713 -2.508 -39.359 1.00 93.19 114 VAL A N 1
ATOM 856 C CA . VAL A 1 114 ? 30.661 -3.170 -38.045 1.00 93.19 114 VAL A CA 1
ATOM 857 C C . VAL A 1 114 ? 30.188 -4.614 -38.197 1.00 93.19 114 VAL A C 1
ATOM 859 O O . VAL A 1 114 ? 29.212 -4.899 -38.902 1.00 93.19 114 VAL A O 1
ATOM 862 N N . ASP A 1 115 ? 30.853 -5.545 -37.508 1.00 95.56 115 ASP A N 1
ATOM 863 C CA . ASP A 1 115 ? 30.438 -6.947 -37.508 1.00 95.56 115 ASP A CA 1
ATOM 864 C C . ASP A 1 115 ? 29.033 -7.132 -36.897 1.00 95.56 115 ASP A C 1
ATOM 866 O O . ASP A 1 115 ? 28.568 -6.363 -36.054 1.00 95.56 115 ASP A O 1
ATOM 870 N N . LEU A 1 116 ? 28.321 -8.185 -37.316 1.00 92.69 116 LEU A N 1
ATOM 871 C CA . LEU A 1 116 ? 26.986 -8.486 -36.790 1.00 92.69 116 LEU A CA 1
ATOM 872 C C . LEU A 1 116 ? 26.990 -8.699 -35.270 1.00 92.69 116 LEU A C 1
ATOM 874 O O . LEU A 1 116 ? 26.042 -8.287 -34.597 1.00 92.69 116 LEU A O 1
ATOM 878 N N . LEU A 1 117 ? 28.002 -9.389 -34.741 1.00 95.19 117 LEU A N 1
ATOM 879 C CA . LEU A 1 117 ? 28.073 -9.722 -33.323 1.00 95.19 117 LEU A CA 1
ATOM 880 C C . LEU A 1 117 ? 28.368 -8.476 -32.488 1.00 95.19 117 LEU A C 1
ATOM 882 O O . LEU A 1 117 ? 27.720 -8.263 -31.464 1.00 95.19 117 LEU A O 1
ATOM 886 N N . GLU A 1 118 ? 29.279 -7.630 -32.968 1.00 94.69 118 GLU A N 1
ATOM 887 C CA . GLU A 1 118 ? 29.610 -6.342 -32.354 1.00 94.69 118 GLU A CA 1
ATOM 888 C C . GLU A 1 118 ? 28.398 -5.406 -32.332 1.00 94.69 118 GLU A C 1
ATOM 890 O O . GLU A 1 118 ? 28.079 -4.837 -31.290 1.00 94.69 118 GLU A O 1
ATOM 895 N N . TRP A 1 119 ? 27.651 -5.324 -33.438 1.00 94.62 119 TRP A N 1
ATOM 896 C CA . TRP A 1 119 ? 26.428 -4.522 -33.508 1.00 94.62 119 TRP A CA 1
ATOM 897 C C . TRP A 1 119 ? 25.350 -4.992 -32.522 1.00 94.62 119 TRP A C 1
ATOM 899 O O . TRP A 1 119 ? 24.706 -4.184 -31.859 1.00 94.62 119 TRP A O 1
ATOM 909 N N . ARG A 1 120 ? 25.164 -6.308 -32.371 1.00 93.94 120 ARG A N 1
ATOM 910 C CA . ARG A 1 120 ? 24.214 -6.858 -31.388 1.00 93.94 120 ARG A CA 1
ATOM 911 C C . ARG A 1 120 ? 24.643 -6.578 -29.953 1.00 93.94 120 ARG A C 1
ATOM 913 O O . ARG A 1 120 ? 23.797 -6.244 -29.129 1.00 93.94 120 ARG A O 1
ATOM 920 N N . ALA A 1 121 ? 25.933 -6.719 -29.654 1.00 95.38 121 ALA A N 1
ATOM 921 C CA . ALA A 1 121 ? 26.468 -6.407 -28.334 1.00 95.38 121 ALA A CA 1
ATOM 922 C C . ALA A 1 121 ? 26.283 -4.919 -27.996 1.00 95.38 121 ALA A C 1
ATOM 924 O O . ALA A 1 121 ? 25.898 -4.593 -26.874 1.00 95.38 121 ALA A O 1
ATOM 925 N N . PHE A 1 122 ? 26.486 -4.038 -28.979 1.00 94.62 122 PHE A N 1
ATOM 926 C CA . PHE A 1 122 ? 26.225 -2.607 -28.859 1.00 94.62 122 PHE A CA 1
ATOM 927 C C . PHE A 1 122 ? 24.755 -2.313 -28.522 1.00 94.62 122 PHE A C 1
ATOM 929 O O . PHE A 1 122 ? 24.496 -1.684 -27.499 1.00 94.62 122 PHE A O 1
ATOM 936 N N . LEU A 1 123 ? 23.799 -2.848 -29.295 1.00 94.94 123 LEU A N 1
ATOM 937 C CA . LEU A 1 123 ? 22.364 -2.645 -29.043 1.00 94.94 123 LEU A CA 1
ATOM 938 C C . LEU A 1 123 ? 21.943 -3.104 -27.641 1.00 94.94 123 LEU A C 1
ATOM 940 O O . LEU A 1 123 ? 21.235 -2.385 -26.943 1.00 94.94 123 LEU A O 1
ATOM 944 N N . VAL A 1 124 ? 22.416 -4.277 -27.203 1.00 95.56 124 VAL A N 1
ATOM 945 C CA . VAL A 1 124 ? 22.137 -4.794 -25.852 1.00 95.56 124 VAL A CA 1
ATOM 946 C C . VAL A 1 124 ? 22.735 -3.885 -24.777 1.00 95.56 124 VAL A C 1
ATOM 948 O O . VAL A 1 124 ? 22.099 -3.645 -23.752 1.00 95.56 124 VAL A O 1
ATOM 951 N N . SER A 1 125 ? 23.952 -3.381 -24.992 1.00 96.38 125 SER A N 1
ATOM 952 C CA . SER A 1 125 ? 24.606 -2.464 -24.057 1.00 96.38 125 SER A CA 1
ATOM 953 C C . SER A 1 125 ? 23.847 -1.144 -23.934 1.00 96.38 125 SER A C 1
ATOM 955 O O . SER A 1 125 ? 23.690 -0.629 -22.828 1.00 96.38 125 SER A O 1
ATOM 957 N N . GLU A 1 126 ? 23.379 -0.595 -25.051 1.00 95.94 126 GLU A N 1
ATOM 958 C CA . GLU A 1 126 ? 22.659 0.676 -25.077 1.00 95.94 126 GLU A CA 1
ATOM 959 C C . GLU A 1 126 ? 21.258 0.540 -24.471 1.00 95.94 126 GLU A C 1
ATOM 961 O O . GLU A 1 126 ? 20.878 1.317 -23.597 1.00 95.94 126 GLU A O 1
ATOM 966 N N . GLU A 1 127 ? 20.532 -0.523 -24.824 1.00 96.31 127 GLU A N 1
ATOM 967 C CA . GLU A 1 127 ? 19.252 -0.874 -24.207 1.00 96.31 127 GLU A CA 1
ATOM 968 C C . GLU A 1 127 ? 19.384 -1.074 -22.682 1.00 96.31 127 GLU A C 1
ATOM 970 O O . GLU A 1 127 ? 18.519 -0.642 -21.910 1.00 96.31 127 GLU A O 1
ATOM 975 N N . LEU A 1 128 ? 20.469 -1.708 -22.224 1.00 96.94 128 LEU A N 1
ATOM 976 C CA . LEU A 1 128 ? 20.750 -1.881 -20.800 1.00 96.94 128 LEU A CA 1
ATOM 977 C C . LEU A 1 128 ? 21.002 -0.541 -20.106 1.00 96.94 128 LEU A C 1
ATOM 979 O O . LEU A 1 128 ? 20.467 -0.325 -19.017 1.00 96.94 128 LEU A O 1
ATOM 983 N N . GLU A 1 129 ? 21.778 0.360 -20.710 1.00 96.75 129 GLU A N 1
ATOM 984 C CA . GLU A 1 129 ? 22.058 1.672 -20.116 1.00 96.75 129 GLU A CA 1
ATOM 985 C C . GLU A 1 129 ? 20.789 2.535 -20.046 1.00 96.75 129 GLU A C 1
ATOM 987 O O . GLU A 1 129 ? 20.526 3.134 -19.003 1.00 96.75 129 GLU A O 1
ATOM 992 N N . VAL A 1 130 ? 19.935 2.503 -21.079 1.00 96.00 130 VAL A N 1
ATOM 993 C CA . VAL A 1 130 ? 18.614 3.162 -21.071 1.00 96.00 130 VAL A CA 1
ATOM 994 C C . VAL A 1 130 ? 17.763 2.674 -19.895 1.00 96.00 130 VAL A C 1
ATOM 996 O O . VAL A 1 130 ? 17.181 3.477 -19.160 1.00 96.00 130 VAL A O 1
ATOM 999 N N . ARG A 1 131 ? 17.695 1.355 -19.666 1.00 95.69 131 ARG A N 1
ATOM 1000 C CA . ARG A 1 131 ? 16.933 0.810 -18.529 1.00 95.69 131 ARG A CA 1
ATOM 1001 C C . ARG A 1 131 ? 17.553 1.159 -17.186 1.00 95.69 131 ARG A C 1
ATOM 1003 O O . ARG A 1 131 ? 16.826 1.501 -16.256 1.00 95.69 131 ARG A O 1
ATOM 1010 N N . LYS A 1 132 ? 18.877 1.097 -17.089 1.00 96.88 132 LYS A N 1
ATOM 1011 C CA . LYS A 1 132 ? 19.623 1.413 -15.872 1.00 96.88 132 LYS A CA 1
ATOM 1012 C C . LYS A 1 132 ? 19.441 2.869 -15.462 1.00 96.88 132 LYS A C 1
ATOM 1014 O O . LYS A 1 132 ? 19.292 3.127 -14.273 1.00 96.88 132 LYS A O 1
ATOM 1019 N N . GLU A 1 133 ? 19.428 3.806 -16.407 1.00 95.00 133 GLU A N 1
ATOM 1020 C CA . GLU A 1 133 ? 19.170 5.215 -16.099 1.00 95.00 133 GLU A CA 1
ATOM 1021 C C . GLU A 1 133 ? 17.749 5.410 -15.564 1.00 95.00 133 GLU A C 1
ATOM 1023 O O . GLU A 1 133 ? 17.553 5.988 -14.496 1.00 95.00 133 GLU A O 1
ATOM 1028 N N . ALA A 1 134 ? 16.762 4.803 -16.221 1.00 95.00 134 ALA A N 1
ATOM 1029 C CA . ALA A 1 134 ? 15.386 4.827 -15.746 1.00 95.00 134 ALA A CA 1
ATOM 1030 C C . ALA A 1 134 ? 15.223 4.205 -14.348 1.00 95.00 134 ALA A C 1
ATOM 1032 O O . ALA A 1 134 ? 14.419 4.670 -13.539 1.00 95.00 134 ALA A O 1
ATOM 1033 N N . ASP A 1 135 ? 15.983 3.156 -14.036 1.00 95.56 135 ASP A N 1
ATOM 1034 C CA . ASP A 1 135 ? 15.948 2.497 -12.732 1.00 95.56 135 ASP A CA 1
ATOM 1035 C C . ASP A 1 135 ? 16.602 3.319 -11.609 1.00 95.56 135 ASP A C 1
ATOM 1037 O O . ASP A 1 135 ? 16.300 3.069 -10.442 1.00 95.56 135 ASP A O 1
ATOM 1041 N N . LYS A 1 136 ? 17.416 4.338 -11.924 1.00 95.19 136 LYS A N 1
ATOM 1042 C CA . LYS A 1 136 ? 17.904 5.312 -10.929 1.00 95.19 136 LYS A CA 1
ATOM 1043 C C . LYS A 1 136 ? 16.820 6.313 -10.525 1.00 95.19 136 LYS A C 1
ATOM 1045 O O . LYS A 1 136 ? 16.748 6.687 -9.357 1.00 95.19 136 LYS A O 1
ATOM 1050 N N . GLU A 1 137 ? 15.967 6.726 -11.462 1.00 93.31 137 GLU A N 1
ATOM 1051 C CA . GLU A 1 137 ? 14.943 7.756 -11.229 1.00 93.31 137 GLU A CA 1
ATOM 1052 C C . GLU A 1 137 ? 13.655 7.183 -10.607 1.00 93.31 137 GLU A C 1
ATOM 1054 O O . GLU A 1 137 ? 13.152 7.704 -9.605 1.00 93.31 137 GLU A O 1
ATOM 1059 N N . LYS A 1 138 ? 13.169 6.039 -11.119 1.00 95.44 138 LYS A N 1
ATOM 1060 C CA . LYS A 1 138 ? 11.957 5.340 -10.639 1.00 95.44 138 LYS A CA 1
ATOM 1061 C C . LYS A 1 138 ? 11.816 5.194 -9.113 1.00 95.44 138 LYS A C 1
ATOM 1063 O O . LYS A 1 138 ? 10.692 5.383 -8.636 1.00 95.44 138 LYS A O 1
ATOM 1068 N N . PRO A 1 139 ? 12.843 4.798 -8.327 1.00 96.81 139 PRO A N 1
ATOM 1069 C CA . PRO A 1 139 ? 12.662 4.527 -6.901 1.00 96.81 139 PRO A CA 1
ATOM 1070 C C . PRO A 1 139 ? 12.160 5.746 -6.131 1.00 96.81 139 PRO A C 1
ATOM 1072 O O . PRO A 1 139 ? 11.323 5.586 -5.250 1.00 96.81 139 PRO A O 1
ATOM 1075 N N . THR A 1 140 ? 12.583 6.956 -6.496 1.00 93.94 140 THR A N 1
ATOM 1076 C CA . THR A 1 140 ? 12.164 8.181 -5.798 1.00 93.94 140 THR A CA 1
ATOM 1077 C C . THR A 1 140 ? 10.646 8.377 -5.848 1.00 93.94 140 THR A C 1
ATOM 1079 O O . THR A 1 140 ? 10.011 8.630 -4.828 1.00 93.94 140 THR A O 1
ATOM 1082 N N . HIS A 1 141 ? 10.039 8.163 -7.015 1.00 96.94 141 HIS A N 1
ATOM 1083 C CA . HIS A 1 141 ? 8.594 8.262 -7.207 1.00 96.94 141 HIS A CA 1
ATOM 1084 C C . HIS A 1 141 ? 7.852 7.055 -6.631 1.00 96.94 141 HIS A C 1
ATOM 1086 O O . HIS A 1 141 ? 6.767 7.210 -6.074 1.00 96.94 141 HIS A O 1
ATOM 1092 N N . ARG A 1 142 ? 8.439 5.852 -6.712 1.00 97.50 142 ARG A N 1
ATOM 1093 C CA . ARG A 1 142 ? 7.856 4.648 -6.096 1.00 97.50 142 ARG A CA 1
ATOM 1094 C C . ARG A 1 142 ? 7.723 4.786 -4.585 1.00 97.50 142 ARG A C 1
ATOM 1096 O O . ARG A 1 142 ? 6.696 4.382 -4.059 1.00 97.50 142 ARG A O 1
ATOM 1103 N N . LEU A 1 143 ? 8.709 5.375 -3.908 1.00 96.81 143 LEU A N 1
ATOM 1104 C CA . LEU A 1 143 ? 8.663 5.578 -2.457 1.00 96.81 143 LEU A CA 1
ATOM 1105 C C . LEU A 1 143 ? 7.479 6.459 -2.032 1.00 96.81 143 LEU A C 1
ATOM 1107 O O . LEU A 1 143 ? 6.833 6.156 -1.034 1.00 96.81 143 LEU A O 1
ATOM 1111 N N . ILE A 1 144 ? 7.142 7.494 -2.812 1.00 96.50 144 ILE A N 1
ATOM 1112 C CA . ILE A 1 144 ? 5.966 8.347 -2.559 1.00 96.50 144 ILE A CA 1
ATOM 1113 C C . ILE A 1 144 ? 4.680 7.516 -2.635 1.00 96.50 144 ILE A C 1
ATOM 1115 O O . ILE A 1 144 ? 3.835 7.590 -1.745 1.00 96.50 144 ILE A O 1
ATOM 1119 N N . LEU A 1 145 ? 4.545 6.688 -3.675 1.00 97.31 145 LEU A N 1
ATOM 1120 C CA . LEU A 1 145 ? 3.369 5.831 -3.849 1.00 97.31 145 LEU A CA 1
ATOM 1121 C C . LEU A 1 145 ? 3.269 4.760 -2.761 1.00 97.31 145 LEU A C 1
ATOM 1123 O O . LEU A 1 145 ? 2.181 4.518 -2.251 1.00 97.31 145 LEU A O 1
ATOM 1127 N N . GLN A 1 146 ? 4.397 4.156 -2.384 1.00 96.94 146 GLN A N 1
ATOM 1128 C CA . GLN A 1 146 ? 4.452 3.175 -1.303 1.00 96.94 146 GLN A CA 1
ATOM 1129 C C . GLN A 1 146 ? 4.051 3.802 0.033 1.00 96.94 146 GLN A C 1
ATOM 1131 O O . GLN A 1 146 ? 3.291 3.197 0.781 1.00 96.94 146 GLN A O 1
ATOM 1136 N N . LEU A 1 147 ? 4.507 5.021 0.329 1.00 96.38 147 LEU A N 1
ATOM 1137 C CA . LEU A 1 147 ? 4.129 5.702 1.563 1.00 96.38 147 LEU A CA 1
ATOM 1138 C C . LEU A 1 147 ? 2.623 6.004 1.610 1.00 96.38 147 LEU A C 1
ATOM 1140 O O . LEU A 1 147 ? 2.000 5.784 2.648 1.00 96.38 147 LEU A O 1
ATOM 1144 N N . ASP A 1 148 ? 2.022 6.466 0.510 1.00 96.44 148 ASP A N 1
ATOM 1145 C CA . ASP A 1 148 ? 0.566 6.667 0.427 1.00 96.44 148 ASP A CA 1
ATOM 1146 C C . ASP A 1 148 ? -0.206 5.346 0.596 1.00 96.44 148 ASP A C 1
ATOM 1148 O O . ASP A 1 148 ? -1.139 5.279 1.398 1.00 96.44 148 ASP A O 1
ATOM 1152 N N . GLU A 1 149 ? 0.234 4.272 -0.067 1.00 96.38 149 GLU A N 1
ATOM 1153 C CA . GLU A 1 149 ? -0.358 2.935 0.060 1.00 96.38 149 GLU A CA 1
ATOM 1154 C C . GLU A 1 149 ? -0.306 2.422 1.506 1.00 96.38 149 GLU A C 1
ATOM 1156 O O . GLU A 1 149 ? -1.290 1.882 2.013 1.00 96.38 149 GLU A O 1
ATOM 1161 N N . MET A 1 150 ? 0.809 2.632 2.211 1.00 95.88 150 MET A N 1
ATOM 1162 C CA . MET A 1 150 ? 0.935 2.251 3.618 1.00 95.88 150 MET A CA 1
ATOM 1163 C C . MET A 1 150 ? -0.039 3.017 4.522 1.00 95.88 150 MET A C 1
ATOM 1165 O O . MET A 1 150 ? -0.622 2.426 5.436 1.00 95.88 150 MET A O 1
ATOM 1169 N N . HIS A 1 151 ? -0.258 4.309 4.264 1.00 95.62 151 HIS A N 1
ATOM 1170 C CA . HIS A 1 151 ? -1.256 5.095 4.990 1.00 95.62 151 HIS A CA 1
ATOM 1171 C C . HIS A 1 151 ? -2.685 4.636 4.668 1.00 95.62 151 HIS A C 1
ATOM 1173 O O . HIS A 1 151 ? -3.512 4.528 5.574 1.00 95.62 151 HIS A O 1
ATOM 1179 N N . GLU A 1 152 ? -2.983 4.302 3.409 1.00 95.19 152 GLU A N 1
ATOM 1180 C CA . GLU A 1 152 ? -4.279 3.737 3.016 1.00 95.19 152 GLU A CA 1
ATOM 1181 C C . GLU A 1 152 ? -4.527 2.368 3.678 1.00 95.19 152 GLU A C 1
ATOM 1183 O O . GLU A 1 152 ? -5.615 2.100 4.197 1.00 95.19 152 GLU A O 1
ATOM 1188 N N . ALA A 1 153 ? -3.514 1.501 3.711 1.00 95.56 153 ALA A N 1
ATOM 1189 C CA . ALA A 1 153 ? -3.581 0.202 4.372 1.00 95.56 153 ALA A CA 1
ATOM 1190 C C . ALA A 1 153 ? -3.806 0.345 5.884 1.00 95.56 153 ALA A C 1
ATOM 1192 O O . ALA A 1 153 ? -4.601 -0.395 6.465 1.00 95.56 153 ALA A O 1
ATOM 1193 N N . TYR A 1 154 ? -3.167 1.326 6.521 1.00 94.75 154 TYR A N 1
ATOM 1194 C CA . TYR A 1 154 ? -3.400 1.614 7.932 1.00 94.75 154 TYR A CA 1
ATOM 1195 C C . TYR A 1 154 ? -4.808 2.166 8.194 1.00 94.75 154 TYR A C 1
ATOM 1197 O O . TYR A 1 154 ? -5.433 1.784 9.179 1.00 94.75 154 TYR A O 1
ATOM 1205 N N . GLU A 1 155 ? -5.374 2.975 7.297 1.00 93.75 155 GLU A N 1
ATOM 1206 C CA . GLU A 1 155 ? -6.778 3.391 7.403 1.00 93.75 155 GLU A CA 1
ATOM 1207 C C . GLU A 1 155 ? -7.738 2.186 7.384 1.00 93.75 155 GLU A C 1
ATOM 1209 O O . GLU A 1 155 ? -8.686 2.123 8.172 1.00 93.75 155 GLU A O 1
ATOM 1214 N N . LYS A 1 156 ? -7.474 1.195 6.521 1.00 95.19 156 LYS A N 1
ATOM 1215 C CA . LYS A 1 156 ? -8.225 -0.073 6.491 1.00 95.19 156 LYS A CA 1
ATOM 1216 C C . LYS A 1 156 ? -8.028 -0.864 7.785 1.00 95.19 156 LYS A C 1
ATOM 1218 O O . LYS A 1 156 ? -9.007 -1.338 8.359 1.00 95.19 156 LYS A O 1
ATOM 1223 N N . LEU A 1 157 ? -6.797 -0.929 8.294 1.00 95.06 157 LEU A N 1
ATOM 1224 C CA . LEU A 1 157 ? -6.488 -1.574 9.570 1.00 95.06 157 LEU A CA 1
ATOM 1225 C C . LEU A 1 157 ? -7.264 -0.944 10.737 1.00 95.06 157 LEU A C 1
ATOM 1227 O O . LEU A 1 157 ? -7.771 -1.678 11.581 1.00 95.06 157 LEU A O 1
ATOM 1231 N N . LEU A 1 158 ? -7.405 0.387 10.776 1.00 93.94 158 LEU A N 1
ATOM 1232 C CA . LEU A 1 158 ? -8.207 1.078 11.793 1.00 93.94 158 LEU A CA 1
ATOM 1233 C C . LEU A 1 158 ? -9.683 0.654 11.739 1.00 93.94 158 LEU A C 1
ATOM 1235 O O . LEU A 1 158 ? -10.264 0.322 12.772 1.00 93.94 158 LEU A O 1
ATOM 1239 N N . LYS A 1 159 ? -10.267 0.603 10.533 1.00 93.94 159 LYS A N 1
ATOM 1240 C CA . LYS A 1 159 ? -11.654 0.147 10.313 1.00 93.94 159 LYS A CA 1
ATOM 1241 C C . LYS A 1 159 ? -11.853 -1.283 10.805 1.00 93.94 159 LYS A C 1
ATOM 1243 O O . LYS A 1 159 ? -12.817 -1.577 11.507 1.00 93.94 159 LYS A O 1
ATOM 1248 N N . GLU A 1 160 ? -10.936 -2.174 10.445 1.00 95.19 160 GLU A N 1
ATOM 1249 C CA . GLU A 1 160 ? -10.991 -3.572 10.862 1.00 95.19 160 GLU A CA 1
ATOM 1250 C C . GLU A 1 160 ? -10.792 -3.739 12.368 1.00 95.19 160 GLU A C 1
ATOM 1252 O O . GLU A 1 160 ? -11.456 -4.573 12.981 1.00 95.19 160 GLU A O 1
ATOM 1257 N N . ALA A 1 161 ? -9.893 -2.964 12.975 1.00 94.25 161 ALA A N 1
ATOM 1258 C CA . ALA A 1 161 ? -9.646 -3.009 14.408 1.00 94.25 161 ALA A CA 1
ATOM 1259 C C . ALA A 1 161 ? -10.891 -2.598 15.201 1.00 94.25 161 ALA A C 1
ATOM 1261 O O . ALA A 1 161 ? -11.280 -3.330 16.108 1.00 94.25 161 ALA A O 1
ATOM 1262 N N . GLU A 1 162 ? -11.569 -1.513 14.812 1.00 93.00 162 GLU A N 1
ATOM 1263 C CA . GLU A 1 162 ? -12.841 -1.113 15.429 1.00 93.00 162 GLU A CA 1
ATOM 1264 C C . GLU A 1 162 ? -13.875 -2.244 15.345 1.00 93.00 162 GLU A C 1
ATOM 1266 O O . GLU A 1 162 ? -14.452 -2.649 16.352 1.00 93.00 162 GLU A O 1
ATOM 1271 N N . GLN A 1 163 ? -14.055 -2.838 14.161 1.00 94.31 163 GLN A N 1
ATOM 1272 C CA . GLN A 1 163 ? -14.988 -3.954 13.980 1.00 94.31 163 GLN A CA 1
ATOM 1273 C C . GLN A 1 163 ? -14.625 -5.173 14.837 1.00 94.31 163 GLN A C 1
ATOM 1275 O O . GLN A 1 163 ? -15.509 -5.859 15.349 1.00 94.31 163 GLN A O 1
ATOM 1280 N N . ARG A 1 164 ? -13.332 -5.477 14.991 1.00 93.00 164 ARG A N 1
ATOM 1281 C CA . ARG A 1 164 ? -12.864 -6.571 15.855 1.00 93.00 164 ARG A CA 1
ATOM 1282 C C . ARG A 1 164 ? -13.154 -6.271 17.324 1.00 93.00 164 ARG A C 1
ATOM 1284 O O . ARG A 1 164 ? -13.598 -7.172 18.028 1.00 93.00 164 ARG A O 1
ATOM 1291 N N . LEU A 1 165 ? -12.953 -5.033 17.773 1.00 92.25 165 LEU A N 1
ATOM 1292 C CA . LEU A 1 165 ? -13.261 -4.617 19.142 1.00 92.25 165 LEU A CA 1
ATOM 1293 C C . LEU A 1 165 ? -14.759 -4.718 19.443 1.00 92.25 165 LEU A C 1
ATOM 1295 O O . LEU A 1 165 ? -15.130 -5.286 20.469 1.00 92.25 165 LEU A O 1
ATOM 1299 N N . VAL A 1 166 ? -15.614 -4.258 18.526 1.00 91.69 166 VAL A N 1
ATOM 1300 C CA . VAL A 1 166 ? -17.073 -4.396 18.653 1.00 91.69 166 VAL A CA 1
ATOM 1301 C C . VAL A 1 166 ? -17.466 -5.872 18.771 1.00 91.69 166 VAL A C 1
ATOM 1303 O O . VAL A 1 166 ? -18.187 -6.238 19.692 1.00 91.69 166 VAL A O 1
ATOM 1306 N N . LYS A 1 167 ? -16.908 -6.754 17.932 1.00 91.94 167 LYS A N 1
ATOM 1307 C CA . LYS A 1 167 ? -17.161 -8.206 18.014 1.00 91.94 167 LYS A CA 1
ATOM 1308 C C . LYS A 1 167 ? -16.712 -8.826 19.340 1.00 91.94 167 LYS A C 1
ATOM 1310 O O . LYS A 1 167 ? -17.414 -9.676 19.880 1.00 91.94 167 LYS A O 1
ATOM 1315 N N . ILE A 1 168 ? -15.546 -8.432 19.863 1.00 89.12 168 ILE A N 1
ATOM 1316 C CA . ILE A 1 168 ? -15.066 -8.897 21.176 1.00 89.12 168 ILE A CA 1
ATOM 1317 C C . ILE A 1 168 ? -16.071 -8.492 22.257 1.00 89.12 168 ILE A C 1
ATOM 1319 O O . ILE A 1 168 ? -16.434 -9.319 23.089 1.00 89.12 168 ILE A O 1
ATOM 1323 N N . TYR A 1 169 ? -16.558 -7.252 22.209 1.00 88.62 169 TYR A N 1
ATOM 1324 C CA . TYR A 1 169 ? -17.556 -6.767 23.152 1.00 88.62 169 TYR A CA 1
ATOM 1325 C C . TYR A 1 169 ? -18.888 -7.526 23.049 1.00 88.62 169 TYR A C 1
ATOM 1327 O O . TYR A 1 169 ? -19.354 -8.076 24.044 1.00 88.62 169 TYR A O 1
ATOM 1335 N N . GLU A 1 170 ? -19.464 -7.643 21.851 1.00 88.19 170 GLU A N 1
ATOM 1336 C CA . GLU A 1 170 ? -20.728 -8.360 21.622 1.00 88.19 170 GLU A CA 1
ATOM 1337 C C . GLU A 1 170 ? -20.661 -9.822 22.084 1.00 88.19 170 GLU A C 1
ATOM 1339 O O . GLU A 1 170 ? -21.618 -10.357 22.643 1.00 88.19 170 GLU A O 1
ATOM 1344 N N . ASN A 1 171 ? -19.525 -10.492 21.881 1.00 85.19 171 ASN A N 1
ATOM 1345 C CA . ASN A 1 171 ? -19.344 -11.865 22.345 1.00 85.19 171 ASN A CA 1
ATOM 1346 C C . ASN A 1 171 ? -19.330 -11.955 23.876 1.00 85.19 171 ASN A C 1
ATOM 1348 O O . ASN A 1 171 ? -19.819 -12.933 24.433 1.00 85.19 171 ASN A O 1
ATOM 1352 N N . THR A 1 172 ? -18.816 -10.938 24.567 1.00 81.25 172 THR A N 1
ATOM 1353 C CA . THR A 1 172 ? -18.810 -10.899 26.038 1.00 81.25 172 THR A CA 1
ATOM 1354 C C . THR A 1 172 ? -20.197 -10.622 26.609 1.00 81.25 172 THR A C 1
ATOM 1356 O O . THR A 1 172 ? -20.566 -11.209 27.624 1.00 81.25 172 THR A O 1
ATOM 1359 N N . GLU A 1 173 ? -21.003 -9.820 25.910 1.00 67.12 173 GLU A N 1
ATOM 1360 C CA . GLU A 1 173 ? -22.414 -9.607 26.232 1.00 67.12 173 GLU A CA 1
ATOM 1361 C C . GLU A 1 173 ? -23.223 -10.898 26.030 1.00 67.12 173 GLU A C 1
ATOM 1363 O O . GLU A 1 173 ? -23.979 -11.300 26.911 1.00 67.12 173 GLU A O 1
ATOM 1368 N N . LYS A 1 174 ? -22.986 -11.632 24.933 1.00 64.06 174 LYS A N 1
ATOM 1369 C CA . LYS A 1 174 ? -23.610 -12.945 24.694 1.00 64.06 174 LYS A CA 1
ATOM 1370 C C . LYS A 1 174 ? -23.242 -13.971 25.762 1.00 64.06 174 LYS A C 1
ATOM 1372 O O . LYS A 1 174 ? -24.123 -14.686 26.218 1.00 64.06 174 LYS A O 1
ATOM 1377 N N . VAL A 1 175 ? -21.988 -14.022 26.213 1.00 56.81 175 VAL A N 1
ATOM 1378 C CA . VAL A 1 175 ? -21.583 -14.894 27.335 1.00 56.81 175 VAL A CA 1
ATOM 1379 C C . VAL A 1 175 ? -22.278 -14.477 28.643 1.00 56.81 175 VAL A C 1
ATOM 1381 O O . VAL A 1 175 ? -22.663 -15.340 29.431 1.00 56.81 175 VAL A O 1
ATOM 1384 N N . GLY A 1 176 ? -22.518 -13.177 28.854 1.00 50.47 176 GLY A N 1
ATOM 1385 C CA . GLY A 1 176 ? -23.281 -12.658 29.996 1.00 50.47 176 GLY A CA 1
ATOM 1386 C C . GLY A 1 176 ? -24.783 -12.976 29.954 1.00 50.47 176 GLY A C 1
ATOM 1387 O O . GLY A 1 176 ? -25.371 -13.253 30.996 1.00 50.47 176 GLY A O 1
ATOM 1388 N N . VAL A 1 177 ? -25.399 -12.999 28.767 1.00 45.78 177 VAL A N 1
ATOM 1389 C CA . VAL A 1 177 ? -26.827 -13.334 28.581 1.00 45.78 177 VAL A CA 1
ATOM 1390 C C . VAL A 1 177 ? -27.063 -14.851 28.520 1.00 45.78 177 VAL A C 1
ATOM 1392 O O . VAL A 1 177 ? -28.111 -15.317 28.954 1.00 45.78 177 VAL A O 1
ATOM 1395 N N . ASN A 1 178 ? -26.070 -15.639 28.092 1.00 36.97 178 ASN A N 1
ATOM 1396 C CA . ASN A 1 178 ? -26.114 -17.109 28.089 1.00 36.97 178 ASN A CA 1
ATOM 1397 C C . ASN A 1 178 ? -25.502 -17.757 29.342 1.00 36.97 178 ASN A C 1
ATOM 1399 O O . ASN A 1 178 ? -25.314 -18.969 29.390 1.00 36.97 178 ASN A O 1
ATOM 1403 N N . SER A 1 179 ? -25.247 -16.988 30.406 1.00 41.53 179 SER A N 1
ATOM 1404 C CA . SER A 1 179 ? -24.848 -17.545 31.711 1.00 41.53 179 SER A CA 1
ATOM 1405 C C . SER A 1 179 ? -25.975 -18.324 32.418 1.00 41.53 179 SER A C 1
ATOM 1407 O O . SER A 1 179 ? -25.802 -18.764 33.553 1.00 41.53 179 SER A O 1
ATOM 1409 N N . GLN A 1 180 ? -27.114 -18.528 31.751 1.00 39.81 180 GLN A N 1
ATOM 1410 C CA . GLN A 1 180 ? -28.125 -19.508 32.129 1.00 39.81 180 GLN A CA 1
ATOM 1411 C C . GLN A 1 180 ? -28.368 -20.525 31.012 1.00 39.81 180 GLN A C 1
ATOM 1413 O O . GLN A 1 180 ? -29.497 -20.861 30.712 1.00 39.81 180 GLN A O 1
ATOM 1418 N N . GLU A 1 181 ? -27.304 -21.019 30.401 1.00 37.28 181 GLU A N 1
ATOM 1419 C CA . GLU A 1 181 ? -27.235 -22.383 29.892 1.00 37.28 181 GLU A CA 1
ATOM 1420 C C . GLU A 1 181 ? -25.753 -22.729 29.889 1.00 37.28 181 GLU A C 1
ATOM 1422 O O . GLU A 1 181 ? -25.005 -22.497 28.941 1.00 37.28 181 GLU A O 1
ATOM 1427 N N . VAL A 1 182 ? -25.305 -23.221 31.045 1.00 38.84 182 VAL A N 1
ATOM 1428 C CA . VAL A 1 182 ? -24.117 -24.056 31.097 1.00 38.84 182 VAL A CA 1
ATOM 1429 C C . VAL A 1 182 ? -24.472 -25.246 30.202 1.00 38.84 182 VAL A C 1
ATOM 1431 O O . VAL A 1 182 ? -25.086 -26.205 30.664 1.00 38.84 182 VAL A O 1
ATOM 1434 N N . GLU A 1 183 ? -24.128 -25.185 28.913 1.00 42.72 183 GLU A N 1
ATOM 1435 C CA . GLU A 1 183 ? -23.706 -26.389 28.201 1.00 42.72 183 GLU A CA 1
ATOM 1436 C C . GLU A 1 183 ? -22.442 -26.835 28.928 1.00 42.72 183 GLU A C 1
ATOM 1438 O O . GLU A 1 183 ? -21.304 -26.492 28.613 1.00 42.72 183 GLU A O 1
ATOM 1443 N N . GLU A 1 184 ? -22.711 -27.472 30.060 1.00 46.78 184 GLU A N 1
ATOM 1444 C CA . GLU A 1 184 ? -21.769 -28.159 30.892 1.00 46.78 184 GLU A CA 1
ATOM 1445 C C . GLU A 1 184 ? -21.175 -29.167 29.927 1.00 46.78 184 GLU A C 1
ATOM 1447 O O . GLU A 1 184 ? -21.887 -30.038 29.428 1.00 46.78 184 GLU A O 1
ATOM 1452 N N . GLU A 1 185 ? -19.907 -28.962 29.566 1.00 49.25 185 GLU A N 1
ATOM 1453 C CA . GLU A 1 185 ? -19.090 -29.893 28.794 1.00 49.25 185 GLU A CA 1
ATOM 1454 C C . GLU A 1 185 ? -18.917 -31.154 29.658 1.00 49.25 185 GLU A C 1
ATOM 1456 O O . GLU A 1 185 ? -17.860 -31.469 30.209 1.00 49.25 185 GLU A O 1
ATOM 1461 N N . VAL A 1 186 ? -20.036 -31.841 29.877 1.00 54.56 186 VAL A N 1
ATOM 1462 C CA . VAL A 1 186 ? -20.122 -33.184 30.387 1.00 54.56 186 VAL A CA 1
ATOM 1463 C C . VAL A 1 186 ? -19.443 -33.979 29.302 1.00 54.56 186 VAL A C 1
ATOM 1465 O O . VAL A 1 186 ? -19.858 -33.959 28.149 1.00 54.56 186 VAL A O 1
ATOM 1468 N N . ASN A 1 187 ? -18.354 -34.640 29.663 1.00 59.31 187 ASN A N 1
ATOM 1469 C CA . ASN A 1 187 ? -17.674 -35.550 28.764 1.00 59.31 187 ASN A CA 1
ATOM 1470 C C . ASN A 1 187 ? -18.688 -36.658 28.411 1.00 59.31 187 ASN A C 1
ATOM 1472 O O . ASN A 1 187 ? -18.857 -37.599 29.191 1.00 59.31 187 ASN A O 1
ATOM 1476 N N . GLU A 1 188 ? -19.439 -36.490 27.315 1.00 63.97 188 GLU A N 1
ATOM 1477 C CA . GLU A 1 188 ? -20.572 -37.344 26.921 1.00 63.97 188 GLU A CA 1
ATOM 1478 C C . GLU A 1 188 ? -20.130 -38.807 26.840 1.00 63.97 188 GLU A C 1
ATOM 1480 O O . GLU A 1 188 ? -20.849 -39.716 27.256 1.00 63.97 188 GLU A O 1
ATOM 1485 N N . ASP A 1 189 ? -18.875 -39.023 26.445 1.00 60.62 189 ASP A N 1
ATOM 1486 C CA . ASP A 1 189 ? -18.223 -40.325 26.407 1.00 60.62 189 ASP A CA 1
ATOM 1487 C C . ASP A 1 189 ? -18.162 -41.015 27.778 1.00 60.62 189 ASP A C 1
ATOM 1489 O O . ASP A 1 189 ? -18.155 -42.241 27.855 1.00 60.62 189 ASP A O 1
ATOM 1493 N N . VAL A 1 190 ? -18.074 -40.267 28.882 1.00 65.50 190 VAL A N 1
ATOM 1494 C CA . VAL A 1 190 ? -18.085 -40.819 30.249 1.00 65.50 190 VAL A CA 1
ATOM 1495 C C . VAL A 1 190 ? -19.512 -41.127 30.689 1.00 65.50 190 VAL A C 1
ATOM 1497 O O . VAL A 1 190 ? -19.748 -42.180 31.279 1.00 65.50 190 VAL A O 1
ATOM 1500 N N . ALA A 1 191 ? -20.475 -40.258 30.367 1.00 67.69 191 ALA A N 1
ATOM 1501 C CA . ALA A 1 191 ? -21.888 -40.519 30.639 1.00 67.69 191 ALA A CA 1
ATOM 1502 C C . ALA A 1 191 ? -22.380 -41.774 29.894 1.00 67.69 191 ALA A C 1
ATOM 1504 O O . ALA A 1 191 ? -23.077 -42.605 30.476 1.00 67.69 191 ALA A O 1
ATOM 1505 N N . MET A 1 192 ? -21.935 -41.960 28.649 1.00 67.44 192 MET A N 1
ATOM 1506 C CA . MET A 1 192 ? -22.236 -43.134 27.831 1.00 67.44 192 MET A CA 1
ATOM 1507 C C . MET A 1 192 ? -21.641 -44.420 28.420 1.00 67.44 192 MET A C 1
ATOM 1509 O O . MET A 1 192 ? -22.339 -45.429 28.518 1.00 67.44 192 MET A O 1
ATOM 1513 N N . VAL A 1 193 ? -20.381 -44.387 28.871 1.00 70.44 193 VAL A N 1
ATOM 1514 C CA . VAL A 1 193 ? -19.740 -45.537 29.535 1.00 70.44 193 VAL A CA 1
ATOM 1515 C C . VAL A 1 193 ? -20.481 -45.911 30.822 1.00 70.44 193 VAL A C 1
ATOM 1517 O O . VAL A 1 193 ? -20.754 -47.089 31.045 1.00 70.44 193 VAL A O 1
ATOM 1520 N N . LEU A 1 194 ? -20.862 -44.925 31.640 1.00 70.50 194 LEU A N 1
ATOM 1521 C CA . LEU A 1 194 ? -21.598 -45.165 32.886 1.00 70.50 194 LEU A CA 1
ATOM 1522 C C . LEU A 1 194 ? -22.999 -45.741 32.627 1.00 70.50 194 LEU A C 1
ATOM 1524 O O . LEU A 1 194 ? -23.415 -46.681 33.305 1.00 70.50 194 LEU A O 1
ATOM 1528 N N . GLN A 1 195 ? -23.709 -45.257 31.608 1.00 71.38 195 GLN A N 1
ATOM 1529 C CA . GLN A 1 195 ? -25.023 -45.793 31.243 1.00 71.38 195 GLN A CA 1
ATOM 1530 C C . GLN A 1 195 ? -24.939 -47.226 30.690 1.00 71.38 195 GLN A C 1
ATOM 1532 O O . GLN A 1 195 ? -25.807 -48.059 30.955 1.00 71.38 195 GLN A O 1
ATOM 1537 N N . GLU A 1 196 ? -23.882 -47.548 29.944 1.00 67.62 196 GLU A N 1
ATOM 1538 C CA . GLU A 1 196 ? -23.655 -48.912 29.460 1.00 67.62 196 GLU A CA 1
ATOM 1539 C C . GLU A 1 196 ? -23.302 -49.870 30.611 1.00 67.62 196 GLU A C 1
ATOM 1541 O O . GLU A 1 196 ? -23.702 -51.036 30.593 1.00 67.62 196 GLU A O 1
ATOM 1546 N N . THR A 1 197 ? -22.628 -49.381 31.658 1.00 64.81 197 THR A N 1
ATOM 1547 C CA . THR A 1 197 ? -22.345 -50.185 32.858 1.00 64.81 197 THR A CA 1
ATOM 1548 C C . THR A 1 197 ? -23.590 -50.477 33.688 1.00 64.81 197 THR A C 1
ATOM 1550 O O . THR A 1 197 ? -23.698 -51.580 34.218 1.00 64.81 197 THR A O 1
ATOM 1553 N N . GLU A 1 198 ? -24.569 -49.565 33.717 1.00 65.56 198 GLU A N 1
ATOM 1554 C CA . GLU A 1 198 ? -25.876 -49.805 34.345 1.00 65.56 198 GLU A CA 1
ATOM 1555 C C . GLU A 1 198 ? -26.626 -50.948 33.639 1.00 65.56 198 GLU A C 1
ATOM 1557 O O . GLU A 1 198 ? -27.227 -51.798 34.294 1.00 65.56 198 GLU A O 1
ATOM 1562 N N . ARG A 1 199 ? -26.528 -51.044 32.303 1.00 63.59 199 ARG A N 1
ATOM 1563 C CA . ARG A 1 199 ? -27.113 -52.167 31.547 1.00 63.59 199 ARG A CA 1
ATOM 1564 C C . ARG A 1 199 ? -26.351 -53.480 31.700 1.00 63.59 199 ARG A C 1
ATOM 1566 O O . ARG A 1 199 ? -26.968 -54.538 31.598 1.00 63.59 199 ARG A O 1
ATOM 1573 N N . ARG A 1 200 ? -25.025 -53.434 31.875 1.00 63.84 200 ARG A N 1
ATOM 1574 C CA . ARG A 1 200 ? -24.155 -54.628 31.869 1.00 63.84 200 ARG A CA 1
ATOM 1575 C C . ARG A 1 200 ? -23.670 -55.093 33.247 1.00 63.84 200 ARG A C 1
ATOM 1577 O O . ARG A 1 200 ? -22.975 -56.102 33.294 1.00 63.84 200 ARG A O 1
ATOM 1584 N N . ALA A 1 201 ? -24.037 -54.404 34.332 1.00 60.50 201 ALA A N 1
ATOM 1585 C CA . ALA A 1 201 ? -23.634 -54.705 35.713 1.00 60.50 201 ALA A CA 1
ATOM 1586 C C . ALA A 1 201 ? -22.114 -54.928 35.866 1.00 60.50 201 ALA A C 1
ATOM 1588 O O . ALA A 1 201 ? -21.660 -55.936 36.406 1.00 60.50 201 ALA A O 1
ATOM 1589 N N . LEU A 1 202 ? -21.314 -53.999 35.336 1.00 61.59 202 LEU A N 1
ATOM 1590 C CA . LEU A 1 202 ? -19.856 -54.051 35.454 1.00 61.59 202 LEU A CA 1
ATOM 1591 C C . LEU A 1 202 ? -19.422 -53.572 36.847 1.00 61.59 202 LEU A C 1
ATOM 1593 O O . LEU A 1 202 ? -19.725 -52.452 37.241 1.00 61.59 202 LEU A O 1
ATOM 1597 N N . GLU A 1 203 ? -18.681 -54.413 37.570 1.00 59.66 203 GLU A N 1
ATOM 1598 C CA . GLU A 1 203 ? -18.283 -54.180 38.969 1.00 59.66 203 GLU A CA 1
ATOM 1599 C C . GLU A 1 203 ? -17.190 -53.101 39.126 1.00 59.66 203 GLU A C 1
ATOM 1601 O O . GLU A 1 203 ? -17.057 -52.492 40.186 1.00 59.66 203 GLU A O 1
ATOM 1606 N N . ARG A 1 204 ? -16.392 -52.832 38.078 1.00 61.91 204 ARG A N 1
ATOM 1607 C CA . ARG A 1 204 ? -15.322 -51.817 38.096 1.00 61.91 204 ARG A CA 1
ATOM 1608 C C . ARG A 1 204 ? -15.151 -51.130 36.743 1.00 61.91 204 ARG A C 1
ATOM 1610 O O . ARG A 1 204 ? -15.064 -51.797 35.716 1.00 61.91 204 ARG A O 1
ATOM 1617 N N . VAL A 1 205 ? -15.032 -49.800 36.764 1.00 65.00 205 VAL A N 1
ATOM 1618 C CA . VAL A 1 205 ? -14.755 -48.956 35.590 1.00 65.00 205 VAL A CA 1
ATOM 1619 C C . VAL A 1 205 ? -13.594 -48.027 35.918 1.00 65.00 205 VAL A C 1
ATOM 1621 O O . VAL A 1 205 ? -13.654 -47.263 36.880 1.00 65.00 205 VAL A O 1
ATOM 1624 N N . GLU A 1 206 ? -12.530 -48.092 35.124 1.00 64.19 206 GLU A N 1
ATOM 1625 C CA . GLU A 1 206 ? -11.333 -47.281 35.326 1.00 64.19 206 GLU A CA 1
ATOM 1626 C C . GLU A 1 206 ? -11.384 -46.036 34.428 1.00 64.19 206 GLU A C 1
ATOM 1628 O O . GLU A 1 206 ? -11.343 -46.121 33.203 1.00 64.19 206 GLU A O 1
ATOM 1633 N N . LEU A 1 207 ? -11.531 -44.864 35.051 1.00 67.75 207 LEU A N 1
ATOM 1634 C CA . LEU A 1 207 ? -11.645 -43.564 34.373 1.00 67.75 207 LEU A CA 1
ATOM 1635 C C . LEU A 1 207 ? -10.422 -42.667 34.633 1.00 67.75 207 LEU A C 1
ATOM 1637 O O . LEU A 1 207 ? -10.457 -41.482 34.322 1.00 67.75 207 LEU A O 1
ATOM 1641 N N . SER A 1 208 ? -9.347 -43.225 35.201 1.00 63.00 208 SER A N 1
ATOM 1642 C CA . SER A 1 208 ? -8.140 -42.513 35.654 1.00 63.00 208 SER A CA 1
ATOM 1643 C C . SER A 1 208 ? -7.409 -41.763 34.535 1.00 63.00 208 SER A C 1
ATOM 1645 O O . SER A 1 208 ? -6.827 -40.707 34.781 1.00 63.00 208 SER A O 1
ATOM 1647 N N . GLU A 1 209 ? -7.483 -42.256 33.298 1.00 62.53 209 GLU A N 1
ATOM 1648 C CA . GLU A 1 209 ? -6.898 -41.590 32.127 1.00 62.53 209 GLU A CA 1
ATOM 1649 C C . GLU A 1 209 ? -7.783 -40.464 31.565 1.00 62.53 209 GLU A C 1
ATOM 1651 O O . GLU A 1 209 ? -7.311 -39.603 30.817 1.00 62.53 209 GLU A O 1
ATOM 1656 N N . ARG A 1 210 ? -9.066 -40.418 31.950 1.00 64.62 210 ARG A N 1
ATOM 1657 C CA . ARG A 1 210 ? -9.999 -39.368 31.537 1.00 64.62 210 ARG A CA 1
ATOM 1658 C C . ARG A 1 210 ? -9.976 -38.264 32.590 1.00 64.62 210 ARG A C 1
ATOM 1660 O O . ARG A 1 210 ? -10.432 -38.443 33.714 1.00 64.62 210 ARG A O 1
ATOM 1667 N N . ARG A 1 211 ? -9.444 -37.092 32.230 1.00 58.84 211 ARG A N 1
ATOM 1668 C CA . ARG A 1 211 ? -9.381 -35.903 33.103 1.00 58.84 211 ARG A CA 1
ATOM 1669 C C . ARG A 1 211 ? -10.772 -35.288 33.307 1.00 58.84 211 ARG A C 1
ATOM 1671 O O . ARG A 1 211 ? -11.072 -34.229 32.760 1.00 58.84 211 ARG A O 1
ATOM 1678 N N . ILE A 1 212 ? -11.629 -35.972 34.060 1.00 64.44 212 ILE A N 1
ATOM 1679 C CA . ILE A 1 212 ? -12.990 -35.530 34.374 1.00 64.44 212 ILE A CA 1
ATOM 1680 C C . ILE A 1 212 ? -12.903 -34.300 35.285 1.00 64.44 212 ILE A C 1
ATOM 1682 O O . ILE A 1 212 ? -12.296 -34.358 36.353 1.00 64.44 212 ILE A O 1
ATOM 1686 N N . ARG A 1 213 ? -13.488 -33.177 34.849 1.00 61.12 213 ARG A N 1
ATOM 1687 C CA . ARG A 1 213 ? -13.535 -31.920 35.624 1.00 61.12 213 ARG A CA 1
ATOM 1688 C C . ARG A 1 213 ? -14.843 -31.745 36.397 1.00 61.12 213 ARG A C 1
ATOM 1690 O O . ARG A 1 213 ? -14.842 -31.082 37.427 1.00 61.12 213 ARG A O 1
ATOM 1697 N N . VAL A 1 214 ? -15.927 -32.357 35.918 1.00 60.69 214 VAL A N 1
ATOM 1698 C CA . VAL A 1 214 ? -17.275 -32.304 36.503 1.00 60.69 214 VAL A CA 1
ATOM 1699 C C . VAL A 1 214 ? -17.835 -33.724 36.560 1.00 60.69 214 VAL A C 1
ATOM 1701 O O . VAL A 1 214 ? -17.710 -34.468 35.590 1.00 60.69 214 VAL A O 1
ATOM 1704 N N . LEU A 1 215 ? -18.402 -34.120 37.702 1.00 59.53 215 LEU A N 1
ATOM 1705 C CA . LEU A 1 215 ? -18.957 -35.459 37.925 1.00 59.53 215 LEU A CA 1
ATOM 1706 C C . LEU A 1 215 ? -20.345 -35.587 37.267 1.00 59.53 215 LEU A C 1
ATOM 1708 O O . LEU A 1 215 ? -21.259 -34.870 37.673 1.00 59.53 215 LEU A O 1
ATOM 1712 N N . PRO A 1 216 ? -20.546 -36.507 36.302 1.00 65.69 216 PRO A N 1
ATOM 1713 C CA . PRO A 1 216 ? -21.860 -36.734 35.704 1.00 65.69 216 PRO A CA 1
ATOM 1714 C C . PRO A 1 216 ? -22.895 -37.214 36.729 1.00 65.69 216 PRO A C 1
ATOM 1716 O O . PRO A 1 216 ? -22.585 -38.038 37.588 1.00 65.69 216 PRO A O 1
ATOM 1719 N N . GLN A 1 217 ? -24.160 -36.811 36.572 1.00 64.06 217 GLN A N 1
ATOM 1720 C CA . GLN A 1 217 ? -25.271 -37.228 37.447 1.00 64.06 217 GLN A CA 1
ATOM 1721 C C . GLN A 1 217 ? -25.429 -38.762 37.549 1.00 64.06 217 GLN A C 1
ATOM 1723 O O . GLN A 1 217 ? -25.914 -39.279 38.557 1.00 64.06 217 GLN A O 1
ATOM 1728 N N . ALA A 1 218 ? -24.987 -39.501 36.525 1.00 63.38 218 ALA A N 1
ATOM 1729 C CA . ALA A 1 218 ? -24.979 -40.963 36.496 1.00 63.38 218 ALA A CA 1
ATOM 1730 C C . ALA A 1 218 ? -24.116 -41.599 37.608 1.00 63.38 218 ALA A C 1
ATOM 1732 O O . ALA A 1 218 ? -24.437 -42.698 38.055 1.00 63.38 218 ALA A O 1
ATOM 1733 N N . PHE A 1 219 ? -23.093 -40.902 38.126 1.00 63.50 219 PHE A N 1
ATOM 1734 C CA . PHE A 1 219 ? -22.290 -41.384 39.262 1.00 63.50 219 PHE A CA 1
ATOM 1735 C C . PHE A 1 219 ? -23.106 -41.573 40.546 1.00 63.50 219 PHE A C 1
ATOM 1737 O O . PHE A 1 219 ? -22.727 -42.371 41.392 1.00 63.50 219 PHE A O 1
ATOM 1744 N N . GLY A 1 220 ? -24.219 -40.854 40.714 1.00 61.28 220 GLY A N 1
ATOM 1745 C CA . GLY A 1 220 ? -25.060 -40.962 41.910 1.00 61.28 220 GLY A CA 1
ATOM 1746 C C . GLY A 1 220 ? -26.052 -42.129 41.890 1.00 61.28 220 GLY A C 1
ATOM 1747 O O . GLY A 1 220 ? -26.749 -42.336 42.878 1.00 61.28 220 GLY A O 1
ATOM 1748 N N . LYS A 1 221 ? -26.164 -42.856 40.768 1.00 63.72 221 LYS A N 1
ATOM 1749 C CA . LYS A 1 221 ? -27.145 -43.942 40.572 1.00 63.72 221 LYS A CA 1
ATOM 1750 C C . LYS A 1 221 ? -26.534 -45.344 40.614 1.00 63.72 221 LYS A C 1
ATOM 1752 O O . LYS A 1 221 ? -27.268 -46.326 40.664 1.00 63.72 221 LYS A O 1
ATOM 1757 N N . ILE A 1 222 ? -25.208 -45.437 40.589 1.00 62.38 222 ILE A N 1
ATOM 1758 C CA . ILE A 1 222 ? -24.479 -46.693 40.755 1.00 62.38 222 ILE A CA 1
ATOM 1759 C C . ILE A 1 222 ? -24.492 -47.069 42.238 1.00 62.38 222 ILE A C 1
ATOM 1761 O O . ILE A 1 222 ? -23.821 -46.449 43.060 1.00 62.38 222 ILE A O 1
ATOM 1765 N N . ASN A 1 223 ? -25.304 -48.068 42.581 1.00 56.88 223 ASN A N 1
ATOM 1766 C CA . ASN A 1 223 ? -25.282 -48.691 43.900 1.00 56.88 223 ASN A CA 1
ATOM 1767 C C . ASN A 1 223 ? -24.008 -49.541 44.006 1.00 56.88 223 ASN A C 1
ATOM 1769 O O . ASN A 1 223 ? -23.713 -50.303 43.085 1.00 56.88 223 ASN A O 1
ATOM 1773 N N . GLY A 1 224 ? -23.252 -49.353 45.090 1.00 51.28 224 GLY A N 1
ATOM 1774 C CA . GLY A 1 224 ? -22.035 -50.119 45.381 1.00 51.28 224 GLY A CA 1
ATOM 1775 C C . GLY A 1 224 ? -22.297 -51.554 45.810 1.00 51.28 224 GLY A C 1
ATOM 1776 O O . GLY A 1 224 ? -23.441 -51.856 46.224 1.00 51.28 224 GLY A O 1
#

pLDDT: mean 79.3, std 19.12, range [35.09, 98.25]

Sequence (224 aa):
MDPSPTTYPLLSYVMSLLPFDGPAFNPQDPSATSSSTDPPHIVNQMPHLSSPNVLSSMIHAVSVVSQTRSFLQNLGPRPDHESVNMARSKLAEIVSSVTKSVEELGLCPRPLEVDLLEWRAFLVSEELEVRKEADKEKPTHRLILQLDEMHEAYEKLLKEAEQRLVKIYENTEKVGVNSQEVEEEVNEDVAMVLQETERRALERVELSERRIRVLPQAFGKING

Organism: Gossypium hirsutum (NCBI:txid3635)

Foldseek 3Di:
DFQDLLVQPLSVLLVVPDPDPDDDPDPPDVPPPDDPPPNVNVCVVQVCCPPPVLSVVLNVLCVVLVVLVVVLVVVPGQDDPVLLVVLVVVLVVLVVVLVVVLVVLVPDDDDPPDDPVRSVVVSVVSNVVSVVVSVVVNVVSVSNVVSNVSSVVSSVVSVVSSVVSVVSSVVVVVCVVVVPDPPPPQVVVVVVVLVVCVVVVDPDDDCPVPPGPDDDPSVVVDDD

Radius of gyration: 33.52 Å; chains: 1; bounding box: 60×77×88 Å

Secondary structure (DSSP, 8-state):
----GGGSHHHHHHHHTS---SS------TT--S----HHHHHHH-GGGGSHHHHHHHHHHHHHHHHHHHHHHHH-SPPPHHHHHHHHHHHHHHHHHHHHHHHHHHHPPPPTTS-HHHHHHHHHHHHHHHHHHHHHHHHHHHHHHHHHHHHHHHHHHHHHHHHHHHHHHHHHHHHHHSTT-------HHHHHHHHHHHHHT-S----TTS--SS--GGGGT---